Protein AF-0000000076762610 (afdb_homodimer)

Solvent-accessible surface area (backbone atoms only — not comparable to full-atom values): 18334 Å² total; per-residue (Å²): 128,85,65,90,87,58,58,68,82,55,63,53,46,82,62,91,63,70,63,51,53,70,74,73,93,61,90,58,70,48,66,45,62,42,66,50,46,32,36,35,38,35,26,11,41,70,43,35,50,14,22,40,75,74,20,65,51,15,49,49,33,38,76,28,36,88,62,33,41,57,40,64,48,24,35,68,58,36,21,45,71,52,44,52,61,43,48,67,55,42,49,78,47,75,68,73,64,45,51,26,35,34,41,31,46,40,66,38,15,59,30,56,82,81,50,97,48,26,56,38,40,43,60,67,69,57,43,53,51,35,51,50,52,46,51,50,52,47,56,73,72,25,88,75,40,40,44,38,40,46,52,52,72,79,57,75,94,80,73,73,59,65,43,63,45,79,105,129,85,66,90,88,60,57,70,81,53,60,55,50,82,64,89,65,70,66,60,56,73,74,72,90,65,86,72,67,57,70,38,63,42,66,50,48,31,35,36,39,35,26,11,40,70,45,34,50,13,24,39,77,74,20,66,52,15,48,49,33,37,75,28,34,88,63,34,42,54,39,63,47,25,35,66,59,37,23,45,68,50,44,52,63,43,48,68,57,42,50,77,47,76,67,74,64,45,49,26,35,34,40,32,45,40,66,38,15,60,31,55,83,82,48,97,48,26,58,37,40,43,59,69,69,56,41,53,51,35,51,51,50,48,50,51,51,46,56,73,72,24,88,64,43,44,44,39,41,46,54,52,74,80,53,76,95,79,74,74,61,66,44,63,47,81,103

Radius of gyration: 22.49 Å; Cα contacts (8 Å, |Δi|>4): 643; chains: 2; bounding box: 40×75×50 Å

Structure (mmCIF, N/CA/C/O backbone):
data_AF-0000000076762610-model_v1
#
loop_
_entity.id
_entity.type
_entity.pdbx_description
1 polymer 'Uncharacterized protein'
#
loop_
_atom_site.group_PDB
_atom_site.id
_atom_site.type_symbol
_atom_site.label_atom_id
_atom_site.label_alt_id
_atom_site.label_comp_id
_atom_site.label_asym_id
_atom_site.label_entity_id
_atom_site.label_seq_id
_atom_site.pdbx_PDB_ins_code
_atom_site.Cartn_x
_atom_site.Cartn_y
_atom_site.Cartn_z
_atom_site.occupancy
_atom_site.B_iso_or_equiv
_atom_site.auth_seq_id
_atom_site.auth_comp_id
_atom_site.auth_asym_id
_atom_site.auth_atom_id
_atom_site.pdbx_PDB_model_num
ATOM 1 N N . MET A 1 1 ? 1.984 37.906 7.266 1 24.5 1 MET A N 1
ATOM 2 C CA . MET A 1 1 ? 1.032 37.25 6.379 1 24.5 1 MET A CA 1
ATOM 3 C C . MET A 1 1 ? 1.747 36.312 5.43 1 24.5 1 MET A C 1
ATOM 5 O O . MET A 1 1 ? 2.529 36.719 4.582 1 24.5 1 MET A O 1
ATOM 9 N N . ALA A 1 2 ? 1.983 35.031 5.855 1 37.38 2 ALA A N 1
ATOM 10 C CA . ALA A 1 2 ? 2.891 34.219 5.059 1 37.38 2 ALA A CA 1
ATOM 11 C C . ALA A 1 2 ? 2.379 34.062 3.631 1 37.38 2 ALA A C 1
ATOM 13 O O . ALA A 1 2 ? 1.168 34 3.402 1 37.38 2 ALA A O 1
ATOM 14 N N . VAL A 1 3 ? 3.109 34.406 2.619 1 36 3 VAL A N 1
ATOM 15 C CA . VAL A 1 3 ? 2.783 34.344 1.197 1 36 3 VAL A CA 1
ATOM 16 C C . VAL A 1 3 ? 2.297 32.938 0.832 1 36 3 VAL A C 1
ATOM 18 O O . VAL A 1 3 ? 2.852 31.953 1.3 1 36 3 VAL A O 1
ATOM 21 N N . PRO A 1 4 ? 1.166 32.719 0.196 1 39.44 4 PRO A N 1
ATOM 22 C CA . PRO A 1 4 ? 0.653 31.469 -0.367 1 39.44 4 PRO A CA 1
ATOM 23 C C . PRO A 1 4 ? 1.679 30.75 -1.242 1 39.44 4 PRO A C 1
ATOM 25 O O . PRO A 1 4 ? 2.354 31.391 -2.057 1 39.44 4 PRO A O 1
ATOM 28 N N . GLY A 1 5 ? 2.143 29.5 -0.882 1 46.28 5 GLY A N 1
ATOM 29 C CA . GLY A 1 5 ? 3.068 28.703 -1.671 1 46.28 5 GLY A CA 1
ATOM 30 C C . GLY A 1 5 ? 4.406 28.484 -0.989 1 46.28 5 GLY A C 1
ATOM 31 O O . GLY A 1 5 ? 5.242 27.719 -1.468 1 46.28 5 GLY A O 1
ATOM 32 N N . SER A 1 6 ? 4.785 29.422 -0.113 1 50.22 6 SER A N 1
ATOM 33 C CA . SER A 1 6 ? 6.156 29.328 0.384 1 50.22 6 SER A CA 1
ATOM 34 C C . SER A 1 6 ? 6.258 28.344 1.535 1 50.22 6 SER A C 1
ATOM 36 O O . SER A 1 6 ? 5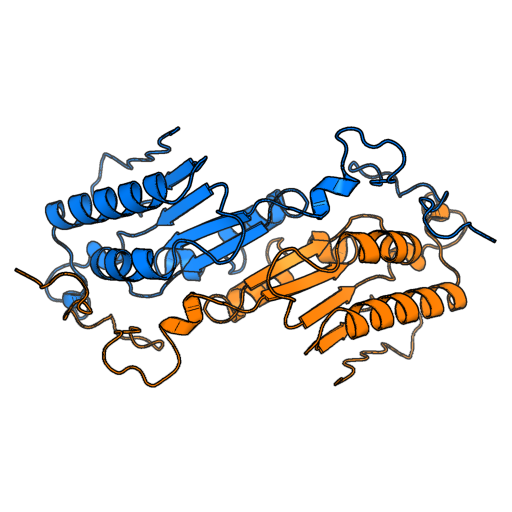.293 28.141 2.273 1 50.22 6 SER A O 1
ATOM 38 N N . CYS A 1 7 ? 7.328 27.531 1.463 1 57.31 7 CYS A N 1
ATOM 39 C CA . CYS A 1 7 ? 7.652 26.609 2.547 1 57.31 7 CYS A CA 1
ATOM 40 C C . CYS A 1 7 ? 7.551 27.297 3.9 1 57.31 7 CYS A C 1
ATOM 42 O O . CYS A 1 7 ? 7.996 28.438 4.051 1 57.31 7 CYS A O 1
ATOM 44 N N . PRO A 1 8 ? 6.684 26.844 4.672 1 59.28 8 PRO A N 1
ATOM 45 C CA . PRO A 1 8 ? 6.617 27.5 5.984 1 59.28 8 PRO A CA 1
ATOM 46 C C . PRO A 1 8 ? 7.988 27.641 6.641 1 59.28 8 PRO A C 1
ATOM 48 O O . PRO A 1 8 ? 8.883 26.812 6.398 1 59.28 8 PRO A O 1
ATOM 51 N N . SER A 1 9 ? 8.414 28.875 6.863 1 51.75 9 SER A N 1
ATOM 52 C CA . SER A 1 9 ? 9.695 29.219 7.473 1 51.75 9 SER A CA 1
ATOM 53 C C . SER A 1 9 ? 9.977 28.359 8.695 1 51.75 9 SER A C 1
ATOM 55 O O . SER A 1 9 ? 11.062 28.422 9.273 1 51.75 9 SER A O 1
ATOM 57 N N . THR A 1 10 ? 8.945 27.859 9.336 1 50.34 10 THR A N 1
ATOM 58 C CA . THR A 1 10 ? 9.281 27.203 10.602 1 50.34 10 THR A CA 1
ATOM 59 C C . THR A 1 10 ? 10.016 25.891 10.352 1 50.34 10 THR A C 1
ATOM 61 O O . THR A 1 10 ? 9.695 25.156 9.414 1 50.34 10 THR A O 1
ATOM 64 N N . VAL A 1 11 ? 11.273 25.906 11 1 46.44 11 VAL A N 1
ATOM 65 C CA . VAL A 1 11 ? 12.266 24.828 10.945 1 46.44 11 VAL A CA 1
ATOM 66 C C . VAL A 1 11 ? 11.57 23.469 10.914 1 46.44 11 VAL A C 1
ATOM 68 O O . VAL A 1 11 ? 10.75 23.172 11.773 1 46.44 11 VAL A O 1
ATOM 71 N N . ALA A 1 12 ? 11.414 23.094 9.758 1 49.19 12 ALA A N 1
ATOM 72 C CA . ALA A 1 12 ? 10.961 21.703 9.68 1 49.19 12 ALA A CA 1
ATOM 73 C C . ALA A 1 12 ? 11.641 20.844 10.742 1 49.19 12 ALA A C 1
ATOM 75 O O . ALA A 1 12 ? 12.828 21.016 11.023 1 49.19 12 ALA A O 1
ATOM 76 N N . PRO A 1 13 ? 10.969 20.281 11.664 1 44.88 13 PRO A N 1
ATOM 77 C CA . PRO A 1 13 ? 11.664 19.578 12.742 1 44.88 13 PRO A CA 1
ATOM 78 C C . PRO A 1 13 ? 12.867 18.781 12.25 1 44.88 13 PRO A C 1
ATOM 80 O O . PRO A 1 13 ? 12.969 18.484 11.062 1 44.88 13 PRO A O 1
ATOM 83 N N . SER A 1 14 ? 13.93 18.672 13.133 1 36.34 14 SER A N 1
ATOM 84 C CA . SER A 1 14 ? 15.266 18.094 13.062 1 36.34 14 SER A CA 1
ATOM 85 C C . SER A 1 14 ? 15.258 16.781 12.273 1 36.34 14 SER A C 1
ATOM 87 O O . SER A 1 14 ? 16.312 16.203 12.008 1 36.34 14 SER A O 1
ATOM 89 N N . ALA A 1 15 ? 14.234 15.945 12.492 1 39.88 15 ALA A N 1
ATOM 90 C CA . ALA A 1 15 ? 14.859 14.656 12.172 1 39.88 15 ALA A CA 1
ATOM 91 C C . ALA A 1 15 ? 15.281 14.602 10.711 1 39.88 15 ALA A C 1
ATOM 93 O O . ALA A 1 15 ? 14.914 15.469 9.914 1 39.88 15 ALA A O 1
ATOM 94 N N . GLY A 1 16 ? 15.883 13.461 10.133 1 40.66 16 GLY A N 1
ATOM 95 C CA . GLY A 1 16 ? 16.641 13.094 8.953 1 40.66 16 GLY A CA 1
ATOM 96 C C . GLY A 1 16 ? 16.031 13.617 7.664 1 40.66 16 GLY A C 1
ATOM 97 O O . GLY A 1 16 ? 16.609 13.461 6.59 1 40.66 16 GLY A O 1
ATOM 98 N N . HIS A 1 17 ? 14.773 13.594 7.574 1 45 17 HIS A N 1
ATOM 99 C CA . HIS A 1 17 ? 14.383 13.969 6.219 1 45 17 HIS A CA 1
ATOM 100 C C . HIS A 1 17 ? 14.086 15.461 6.129 1 45 17 HIS A C 1
ATOM 102 O O . HIS A 1 17 ? 13.211 15.977 6.832 1 45 17 HIS A O 1
ATOM 108 N N . PRO A 1 18 ? 14.984 16.281 5.695 1 43.88 18 PRO A N 1
ATOM 109 C CA . PRO A 1 18 ? 14.75 17.719 5.543 1 43.88 18 PRO A CA 1
ATOM 110 C C . PRO A 1 18 ? 13.383 18.031 4.938 1 43.88 18 PRO A C 1
ATOM 112 O O . PRO A 1 18 ? 12.836 17.219 4.188 1 43.88 18 PRO A O 1
ATOM 115 N N . PRO A 1 19 ? 12.789 18.938 5.477 1 46.06 19 PRO A N 1
ATOM 116 C CA . PRO A 1 19 ? 11.508 19.344 4.891 1 46.06 19 PRO A CA 1
ATOM 117 C C . PRO A 1 19 ? 11.602 19.609 3.391 1 46.06 19 PRO A C 1
ATOM 119 O O . PRO A 1 19 ? 12.648 20.031 2.898 1 46.06 19 PRO A O 1
ATOM 122 N N . ILE A 1 20 ? 10.852 18.984 2.504 1 45.41 20 ILE A N 1
ATOM 123 C CA . ILE A 1 20 ? 10.805 19.188 1.06 1 45.41 20 ILE A CA 1
ATOM 124 C C . ILE A 1 20 ? 10.336 20.609 0.754 1 45.41 20 ILE A C 1
ATOM 126 O O . ILE A 1 20 ? 9.148 20.922 0.883 1 45.41 20 ILE A O 1
ATOM 130 N N . CYS A 1 21 ? 10.945 21.641 1.172 1 42.25 21 CYS A N 1
ATOM 131 C CA . CYS A 1 21 ? 10.539 22.938 0.676 1 42.25 21 CYS A CA 1
ATOM 132 C C . CYS A 1 21 ? 10.742 23.047 -0.831 1 42.25 21 CYS A C 1
ATOM 134 O O . CYS A 1 21 ? 11.773 22.609 -1.354 1 42.25 21 CYS A O 1
ATOM 136 N N . LEU A 1 22 ? 9.727 23.266 -1.692 1 38.34 22 LEU A N 1
ATOM 137 C CA . LEU A 1 22 ? 9.773 23.438 -3.141 1 38.34 22 LEU A CA 1
ATOM 138 C C . LEU A 1 22 ? 10.719 24.562 -3.531 1 38.34 22 LEU A C 1
ATOM 140 O O . LEU A 1 22 ? 10.539 25.203 -4.574 1 38.34 22 LEU A O 1
ATOM 144 N N . ALA A 1 23 ? 11.539 25.141 -2.969 1 33.78 23 ALA A N 1
ATOM 145 C CA . ALA A 1 23 ? 12.258 26.141 -3.76 1 33.78 23 ALA A CA 1
ATOM 146 C C . ALA A 1 23 ? 12.641 25.578 -5.125 1 33.78 23 ALA A C 1
ATOM 148 O O . ALA A 1 23 ? 12.367 26.203 -6.156 1 33.78 23 ALA A O 1
ATOM 149 N N . ASP A 1 24 ? 13.898 25.266 -5.512 1 30.91 24 ASP A N 1
ATOM 150 C CA . ASP A 1 24 ? 14.484 25.047 -6.828 1 30.91 24 ASP A CA 1
ATOM 151 C C . ASP A 1 24 ? 13.93 23.797 -7.488 1 30.91 24 ASP A C 1
ATOM 153 O O . ASP A 1 24 ? 13.625 22.812 -6.805 1 30.91 24 ASP A O 1
ATOM 157 N N . ALA A 1 25 ? 13.328 23.844 -8.867 1 31.75 25 ALA A N 1
ATOM 158 C CA . ALA A 1 25 ? 13.117 22.828 -9.891 1 31.75 25 ALA A CA 1
ATOM 159 C C . ALA A 1 25 ? 14.07 21.656 -9.711 1 31.75 25 ALA A C 1
ATOM 161 O O . ALA A 1 25 ? 14.18 20.797 -10.578 1 31.75 25 ALA A O 1
ATOM 162 N N . SER A 1 26 ? 15.141 21.797 -9.141 1 30.86 26 SER A N 1
ATOM 163 C CA . SER A 1 26 ? 16.078 20.672 -9.211 1 30.86 26 SER A CA 1
ATOM 164 C C . SER A 1 26 ? 15.523 19.438 -8.492 1 30.86 26 SER A C 1
ATOM 166 O O . SER A 1 26 ? 14.57 19.547 -7.715 1 30.86 26 SER A O 1
ATOM 168 N N . GLY A 1 27 ? 16.266 18.328 -8.297 1 32.56 27 GLY A N 1
ATOM 169 C CA . GLY A 1 27 ? 16.047 16.906 -8.039 1 32.56 27 GLY A CA 1
ATOM 170 C C . GLY A 1 27 ? 15.242 16.641 -6.773 1 32.56 27 GLY A C 1
ATOM 171 O O . GLY A 1 27 ? 15.125 15.5 -6.336 1 32.56 27 GLY A O 1
ATOM 172 N N . GLY A 1 28 ? 15.133 17.547 -5.789 1 31.23 28 GLY A N 1
ATOM 173 C CA . GLY A 1 28 ? 15.133 16.984 -4.445 1 31.23 28 GLY A CA 1
ATOM 174 C C . GLY A 1 28 ? 13.797 16.375 -4.059 1 31.23 28 GLY A C 1
ATOM 175 O O . GLY A 1 28 ? 12.852 16.406 -4.844 1 31.23 28 GLY A O 1
ATOM 176 N N . ALA A 1 29 ? 13.305 16.297 -2.672 1 39.28 29 ALA A N 1
ATOM 177 C CA . ALA A 1 29 ? 12.344 15.492 -1.927 1 39.28 29 ALA A CA 1
ATOM 178 C C . ALA A 1 29 ? 10.914 15.875 -2.277 1 39.28 29 ALA A C 1
ATOM 180 O O . ALA A 1 29 ? 10.016 15.031 -2.256 1 39.28 29 ALA A O 1
ATOM 181 N N . GLY A 1 30 ? 10.5 17.078 -2.623 1 41.66 30 GLY A N 1
ATOM 182 C CA . GLY A 1 30 ? 9.133 17.547 -2.793 1 41.66 30 GLY A CA 1
ATOM 183 C C . GLY A 1 30 ? 8.414 16.875 -3.947 1 41.66 30 GLY A C 1
ATOM 184 O O . GLY A 1 30 ? 7.227 16.547 -3.852 1 41.66 30 GLY A O 1
ATOM 185 N N . SER A 1 31 ? 9.023 16.922 -5.148 1 42.97 31 SER A N 1
ATOM 186 C CA . SER A 1 31 ? 8.461 16.438 -6.406 1 42.97 31 SER A CA 1
ATOM 187 C C . SER A 1 31 ? 8.242 14.938 -6.367 1 42.97 31 SER A C 1
ATOM 189 O O . SER A 1 31 ? 7.539 14.383 -7.219 1 42.97 31 SER A O 1
ATOM 191 N N . GLN A 1 32 ? 9.047 14.43 -5.578 1 45.41 32 GLN A N 1
ATOM 192 C CA . GLN A 1 32 ? 9.055 12.977 -5.621 1 45.41 32 GLN A CA 1
ATOM 193 C C . GLN A 1 32 ? 7.727 12.398 -5.137 1 45.41 32 GLN A C 1
ATOM 195 O O . GLN A 1 32 ? 7.316 11.32 -5.566 1 45.41 32 GLN A O 1
ATOM 200 N N . ASP A 1 33 ? 7.109 13.227 -4.195 1 52.47 33 ASP A N 1
ATOM 201 C CA . ASP A 1 33 ? 5.914 12.617 -3.625 1 52.47 33 ASP A CA 1
ATOM 202 C C . ASP A 1 33 ? 4.785 12.555 -4.652 1 52.47 33 ASP A C 1
ATOM 204 O O . ASP A 1 33 ? 3.854 11.758 -4.512 1 52.47 33 ASP A O 1
ATOM 208 N N . MET A 1 34 ? 4.957 13.383 -5.773 1 56.06 34 MET A N 1
ATOM 209 C CA . MET A 1 34 ? 3.891 13.422 -6.77 1 56.06 34 MET A CA 1
ATOM 210 C C . MET A 1 34 ? 3.764 12.078 -7.48 1 56.06 34 MET A C 1
ATOM 212 O O . MET A 1 34 ? 2.652 11.602 -7.723 1 56.06 34 MET A O 1
ATOM 216 N N . LEU A 1 35 ? 4.926 11.516 -7.832 1 69.06 35 LEU A N 1
ATOM 217 C CA . LEU A 1 35 ? 4.863 10.227 -8.516 1 69.06 35 LEU A CA 1
ATOM 218 C C . LEU A 1 35 ? 5.711 9.188 -7.785 1 69.06 35 LEU A C 1
ATOM 220 O O . LEU A 1 35 ? 6.91 9.07 -8.031 1 69.06 35 LEU A O 1
ATOM 224 N N . ARG A 1 36 ? 5.188 8.711 -6.73 1 80.31 36 ARG A N 1
ATOM 225 C CA . ARG A 1 36 ? 5.945 7.684 -6.02 1 80.31 36 ARG A CA 1
ATOM 226 C C . ARG A 1 36 ? 5.844 6.336 -6.73 1 80.31 36 ARG A C 1
ATOM 228 O O . ARG A 1 36 ? 4.754 5.918 -7.125 1 80.31 36 ARG A O 1
ATOM 235 N N . PRO A 1 37 ? 7.016 5.801 -7.023 1 85.31 37 PRO A N 1
ATOM 236 C CA . PRO A 1 37 ? 6.965 4.461 -7.613 1 85.31 37 PRO A CA 1
ATOM 237 C C . PRO A 1 37 ? 6.227 3.457 -6.73 1 85.31 37 PRO A C 1
ATOM 239 O O . PRO A 1 37 ? 5.996 3.721 -5.547 1 85.31 37 PRO A O 1
ATOM 242 N N . HIS A 1 38 ? 5.773 2.459 -7.324 1 87.75 38 HIS A N 1
ATOM 243 C CA . HIS A 1 38 ? 5.125 1.443 -6.5 1 87.75 38 HIS A CA 1
ATOM 244 C C . HIS A 1 38 ? 5.699 0.059 -6.781 1 87.75 38 HIS A C 1
ATOM 246 O O . HIS A 1 38 ? 6.188 -0.202 -7.887 1 87.75 38 HIS A O 1
ATOM 252 N N . LEU A 1 39 ? 5.758 -0.77 -5.77 1 88.81 39 LEU A N 1
ATOM 253 C CA . LEU A 1 39 ? 6.098 -2.188 -5.785 1 88.81 39 LEU A CA 1
A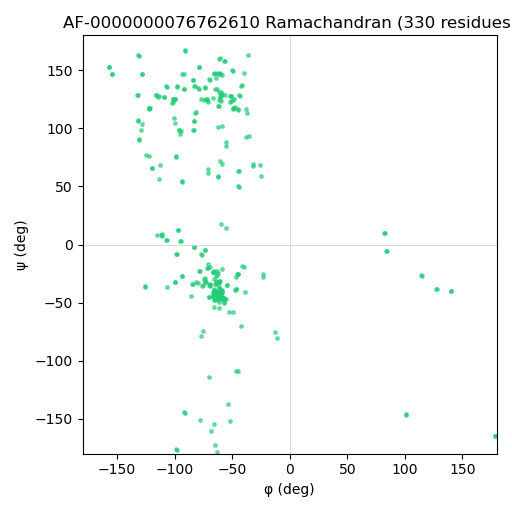TOM 254 C C . LEU A 1 39 ? 4.859 -3.049 -5.57 1 88.81 39 LEU A C 1
ATOM 256 O O . LEU A 1 39 ? 4.031 -2.748 -4.707 1 88.81 39 LEU A O 1
ATOM 260 N N . VAL A 1 40 ? 4.758 -4.105 -6.379 1 90.75 40 VAL A N 1
ATOM 261 C CA . VAL A 1 40 ? 3.613 -5 -6.25 1 90.75 40 VAL A CA 1
ATOM 262 C C . VAL A 1 40 ? 4.066 -6.336 -5.664 1 90.75 40 VAL A C 1
ATOM 264 O O . VAL A 1 40 ? 5.043 -6.93 -6.133 1 90.75 40 VAL A O 1
ATOM 267 N N . LEU A 1 41 ? 3.393 -6.734 -4.59 1 91.94 41 LEU A N 1
ATOM 268 C CA . LEU A 1 41 ? 3.605 -8.055 -4.008 1 91.94 41 LEU A CA 1
ATOM 269 C C . LEU A 1 41 ? 2.562 -9.047 -4.512 1 91.94 41 LEU A C 1
ATOM 271 O O . LEU A 1 41 ? 1.437 -9.078 -4.008 1 91.94 41 LEU A O 1
ATOM 275 N N . PHE A 1 42 ? 2.947 -9.836 -5.508 1 91.75 42 PHE A N 1
ATOM 276 C CA . PHE A 1 42 ? 2.035 -10.789 -6.133 1 91.75 42 PHE A CA 1
ATOM 277 C C . PHE A 1 42 ? 2.293 -12.203 -5.621 1 91.75 42 PHE A C 1
ATOM 279 O O . PHE A 1 42 ? 3.42 -12.703 -5.699 1 91.75 42 PHE A O 1
ATOM 286 N N . GLY A 1 43 ? 1.137 -12.773 -5.113 1 91.88 43 GLY A N 1
ATOM 287 C CA . GLY A 1 43 ? 1.387 -14.109 -4.586 1 91.88 43 GLY A CA 1
ATOM 288 C C . GLY A 1 43 ? 0.155 -14.75 -3.973 1 91.88 43 GLY A C 1
ATOM 289 O O . GLY A 1 43 ? -0.971 -14.32 -4.238 1 91.88 43 GLY A O 1
ATOM 290 N N . ASP A 1 44 ? 0.448 -15.844 -3.193 1 91.06 44 ASP A N 1
ATOM 291 C CA . ASP A 1 44 ? -0.619 -16.672 -2.627 1 91.06 44 ASP A CA 1
ATOM 292 C C . ASP A 1 44 ? -1.013 -16.172 -1.237 1 91.06 44 ASP A C 1
ATOM 294 O O . ASP A 1 44 ? -1.074 -14.969 -0.995 1 91.06 44 ASP A O 1
ATOM 298 N N . SER A 1 45 ? -1.354 -17.062 -0.34 1 93.06 45 SER A N 1
ATOM 299 C CA . SER A 1 45 ? -1.83 -16.703 0.993 1 93.06 45 SER A CA 1
ATOM 300 C C . SER A 1 45 ? -0.709 -16.109 1.84 1 93.06 45 SER A C 1
ATOM 302 O O . SER A 1 45 ? -0.955 -15.25 2.693 1 93.06 45 SER A O 1
ATOM 304 N N . ILE A 1 46 ? 0.435 -16.547 1.667 1 90 46 ILE A N 1
ATOM 305 C CA . ILE A 1 46 ? 1.577 -16 2.387 1 90 46 ILE A CA 1
ATOM 306 C C . ILE A 1 46 ? 1.724 -14.516 2.061 1 90 46 ILE A C 1
ATOM 308 O O . ILE A 1 46 ? 1.96 -13.695 2.953 1 90 46 ILE A O 1
ATOM 312 N N . THR A 1 47 ? 1.546 -14.18 0.799 1 93.44 47 THR A N 1
ATOM 313 C CA . THR A 1 47 ? 1.572 -12.781 0.379 1 93.44 47 THR A CA 1
ATOM 314 C C . THR A 1 47 ? 0.346 -12.039 0.899 1 93.44 47 THR A C 1
ATOM 316 O O . THR A 1 47 ? 0.461 -10.922 1.406 1 93.44 47 THR A O 1
ATOM 319 N N . GLU A 1 48 ? -0.776 -12.648 0.771 1 94.12 48 GLU A N 1
ATOM 320 C CA . GLU A 1 48 ? -2.01 -12.023 1.239 1 94.12 48 GLU A CA 1
ATOM 321 C C . GLU A 1 48 ? -1.904 -11.625 2.709 1 94.12 48 GLU A C 1
ATOM 323 O O . GLU A 1 48 ? -2.42 -10.586 3.113 1 94.12 48 GLU A O 1
ATOM 328 N N . GLN A 1 49 ? -1.195 -12.422 3.477 1 95.56 49 GLN A N 1
ATOM 329 C CA . GLN A 1 49 ? -1.127 -12.219 4.922 1 95.56 49 GLN A CA 1
ATOM 330 C C . GLN A 1 49 ? 0.135 -11.453 5.309 1 95.56 49 GLN A C 1
ATOM 332 O O . GLN A 1 49 ? 0.486 -11.391 6.488 1 95.56 49 GLN A O 1
ATOM 337 N N . SER A 1 50 ? 0.798 -10.898 4.371 1 95.44 50 SER A N 1
ATOM 338 C CA . SER A 1 50 ? 2.111 -10.312 4.621 1 95.44 50 SER A CA 1
ATOM 339 C C . SER A 1 50 ? 1.997 -9 5.395 1 95.44 50 SER A C 1
ATOM 341 O O . SER A 1 50 ? 3.004 -8.445 5.84 1 95.44 50 SER A O 1
ATOM 343 N N . PHE A 1 51 ? 0.844 -8.461 5.676 1 97.12 51 PHE A N 1
ATOM 344 C CA . PHE A 1 51 ? 0.681 -7.215 6.41 1 97.12 51 PHE A CA 1
ATOM 345 C C . PHE A 1 51 ? 0.167 -7.484 7.82 1 97.12 51 PHE A C 1
ATOM 347 O O . PHE A 1 51 ? -0.146 -6.547 8.562 1 97.12 51 PHE A O 1
ATOM 354 N N . ARG A 1 52 ? 0.025 -8.711 8.188 1 96.06 52 ARG A N 1
ATOM 355 C CA . ARG A 1 52 ? -0.241 -9.055 9.578 1 96.06 52 ARG A CA 1
ATOM 356 C C . ARG A 1 52 ? 0.896 -8.594 10.484 1 96.06 52 ARG A C 1
ATOM 358 O O . ARG A 1 52 ? 1.978 -8.242 10 1 96.06 52 ARG A O 1
ATOM 365 N N . PRO A 1 53 ? 0.591 -8.469 11.766 1 95.06 53 PRO A N 1
ATOM 366 C CA . PRO A 1 53 ? 1.668 -8.039 12.664 1 95.06 53 PRO A CA 1
ATOM 367 C C . PRO A 1 53 ? 2.955 -8.836 12.461 1 95.06 53 PRO A C 1
ATOM 369 O O . PRO A 1 53 ? 2.936 -10.07 12.516 1 95.06 53 PRO A O 1
ATOM 372 N N . GLY A 1 54 ? 3.959 -8.117 12.227 1 92.31 54 GLY A N 1
ATOM 373 C CA . GLY A 1 54 ? 5.254 -8.742 12 1 92.31 54 GLY A CA 1
ATOM 374 C C . GLY A 1 54 ? 5.434 -9.25 10.578 1 92.31 54 GLY A C 1
ATOM 375 O O . GLY A 1 54 ? 6.434 -9.891 10.266 1 92.31 54 GLY A O 1
ATOM 376 N N . GLY A 1 55 ? 4.57 -8.922 9.695 1 94.38 55 GLY A N 1
ATOM 377 C CA . GLY A 1 55 ? 4.621 -9.414 8.328 1 94.38 55 GLY A CA 1
ATOM 378 C C . GLY A 1 55 ? 5.637 -8.688 7.469 1 94.38 55 GLY A C 1
ATOM 379 O O . GLY A 1 55 ? 5.902 -7.5 7.684 1 94.38 55 GLY A O 1
ATOM 380 N N . TRP A 1 56 ? 6.121 -9.414 6.461 1 92.94 56 TRP A N 1
ATOM 381 C CA . TRP A 1 56 ? 7.195 -8.875 5.629 1 92.94 56 TRP A CA 1
ATOM 382 C C . TRP A 1 56 ? 6.668 -7.785 4.699 1 92.94 56 TRP A C 1
ATOM 384 O O . TRP A 1 56 ? 7.402 -6.855 4.348 1 92.94 56 TRP A O 1
ATOM 394 N N . GLY A 1 57 ? 5.445 -7.852 4.242 1 95.5 57 GLY A N 1
ATOM 395 C CA . GLY A 1 57 ? 4.855 -6.773 3.463 1 95.5 57 GLY A CA 1
ATOM 396 C C . GLY A 1 57 ? 4.758 -5.469 4.227 1 95.5 57 GLY A C 1
ATOM 397 O O . GLY A 1 57 ? 5.078 -4.406 3.689 1 95.5 57 GLY A O 1
ATOM 398 N N . ALA A 1 58 ? 4.316 -5.586 5.477 1 96.62 58 ALA A N 1
ATOM 399 C CA . ALA A 1 58 ? 4.25 -4.406 6.332 1 96.62 58 ALA A CA 1
ATOM 400 C C . ALA A 1 58 ? 5.637 -3.811 6.559 1 96.62 58 ALA A C 1
ATOM 402 O O . ALA A 1 58 ? 5.805 -2.59 6.543 1 96.62 58 ALA A O 1
ATOM 403 N N . ALA A 1 59 ? 6.609 -4.672 6.77 1 95.5 59 ALA A N 1
ATOM 404 C CA . ALA A 1 59 ? 7.977 -4.211 6.977 1 95.5 59 ALA A CA 1
ATOM 405 C C . ALA A 1 59 ? 8.492 -3.467 5.746 1 95.5 59 ALA A C 1
ATOM 407 O O . ALA A 1 59 ? 9.18 -2.449 5.875 1 95.5 59 ALA A O 1
ATOM 408 N N . LEU A 1 60 ? 8.195 -3.961 4.605 1 94 60 LEU A N 1
ATOM 409 C CA . LEU A 1 60 ? 8.578 -3.279 3.375 1 94 60 LEU A CA 1
ATOM 410 C C . LEU A 1 60 ? 7.914 -1.911 3.279 1 94 60 LEU A C 1
ATOM 412 O O . LEU A 1 60 ? 8.562 -0.923 2.932 1 94 60 LEU A O 1
ATOM 416 N N . ALA A 1 61 ? 6.617 -1.816 3.547 1 96.06 61 ALA A N 1
ATOM 417 C CA . ALA A 1 61 ? 5.887 -0.552 3.492 1 96.06 61 ALA A CA 1
ATOM 418 C C . ALA A 1 61 ? 6.477 0.464 4.465 1 96.06 61 ALA A C 1
ATOM 420 O O . ALA A 1 61 ? 6.574 1.651 4.148 1 96.06 61 ALA A O 1
ATOM 421 N N . ASP A 1 62 ? 6.844 -0.021 5.594 1 95.44 62 ASP A N 1
ATOM 422 C CA . ASP A 1 62 ? 7.465 0.856 6.582 1 95.44 62 ASP A CA 1
ATOM 423 C C . ASP A 1 62 ? 8.812 1.368 6.086 1 95.44 62 ASP A C 1
ATOM 425 O O . ASP A 1 62 ? 9.094 2.568 6.148 1 95.44 62 ASP A O 1
ATOM 429 N N . THR A 1 63 ? 9.609 0.459 5.586 1 93.81 63 THR A N 1
ATOM 430 C CA . THR A 1 63 ? 10.961 0.775 5.133 1 93.81 63 THR A CA 1
ATOM 431 C C . THR A 1 63 ? 10.922 1.78 3.986 1 93.81 63 THR A C 1
ATOM 433 O O . THR A 1 63 ? 11.766 2.676 3.914 1 93.81 63 THR A O 1
ATOM 436 N N . TYR A 1 64 ? 9.891 1.699 3.182 1 92.62 64 TYR A N 1
ATOM 437 C CA . TYR A 1 64 ? 9.883 2.514 1.971 1 92.62 64 TYR A CA 1
ATOM 438 C C . TYR A 1 64 ? 8.828 3.615 2.064 1 92.62 64 TYR A C 1
ATOM 440 O O . TYR A 1 64 ? 8.469 4.227 1.054 1 92.62 64 TYR A O 1
ATOM 448 N N . SER A 1 65 ? 8.117 3.898 3.168 1 89.75 65 SER A N 1
ATOM 449 C CA . SER A 1 65 ? 6.992 4.797 3.391 1 89.75 65 SER A CA 1
ATOM 450 C C . SER A 1 65 ? 7.223 6.152 2.729 1 89.75 65 SER A C 1
ATOM 452 O O . SER A 1 65 ? 6.281 6.785 2.254 1 89.75 65 SER A O 1
ATOM 454 N N . ARG A 1 66 ? 8.352 6.73 2.441 1 88.06 66 ARG A N 1
ATOM 455 C CA . ARG A 1 66 ? 8.602 8.031 1.832 1 88.06 66 ARG A CA 1
ATOM 456 C C . ARG A 1 66 ? 9.266 7.879 0.471 1 88.06 66 ARG A C 1
ATOM 458 O O . ARG A 1 66 ? 9.617 8.875 -0.169 1 88.06 66 ARG A O 1
ATOM 465 N N . LYS A 1 67 ? 9.305 6.633 0.069 1 88.81 67 LYS A N 1
ATOM 466 C CA . LYS A 1 67 ? 10.102 6.391 -1.134 1 88.81 67 LYS A CA 1
ATOM 467 C C . LYS A 1 67 ? 9.273 5.668 -2.195 1 88.81 67 LYS A C 1
ATOM 469 O O . LYS A 1 67 ? 9.414 5.945 -3.389 1 88.81 67 LYS A O 1
ATOM 474 N N . ALA A 1 68 ? 8.406 4.766 -1.755 1 90.44 68 ALA A N 1
ATOM 475 C CA . ALA A 1 68 ? 7.625 3.953 -2.688 1 90.44 68 ALA A CA 1
ATOM 476 C C . ALA A 1 68 ? 6.355 3.424 -2.027 1 90.44 68 ALA A C 1
ATOM 478 O O . ALA A 1 68 ? 6.32 3.223 -0.811 1 90.44 68 ALA A O 1
ATOM 479 N N . ASP A 1 69 ? 5.398 3.203 -2.822 1 91.38 69 ASP A N 1
ATOM 480 C CA . ASP A 1 69 ? 4.172 2.561 -2.355 1 91.38 69 ASP A CA 1
ATOM 481 C C . ASP A 1 69 ? 4.246 1.046 -2.529 1 91.38 69 ASP A C 1
ATOM 483 O O . ASP A 1 69 ? 4.711 0.556 -3.561 1 91.38 69 ASP A O 1
ATOM 487 N N . ILE A 1 70 ? 3.848 0.341 -1.476 1 93 70 ILE A N 1
ATOM 488 C CA . ILE A 1 70 ? 3.781 -1.116 -1.518 1 93 70 ILE A CA 1
ATOM 489 C C . ILE A 1 70 ? 2.334 -1.562 -1.712 1 93 70 ILE A C 1
ATOM 491 O O . ILE A 1 70 ? 1.461 -1.227 -0.907 1 93 70 ILE A O 1
ATOM 495 N N . VAL A 1 71 ? 2.1 -2.311 -2.768 1 91.5 71 VAL A N 1
ATOM 496 C CA . VAL A 1 71 ? 0.76 -2.785 -3.1 1 91.5 71 VAL A CA 1
ATOM 497 C C . VAL A 1 71 ? 0.72 -4.309 -3.025 1 91.5 71 VAL A C 1
ATOM 499 O O . VAL A 1 71 ? 1.558 -4.988 -3.623 1 91.5 71 VAL A O 1
ATOM 502 N N . VAL A 1 72 ? -0.251 -4.809 -2.289 1 93.56 72 VAL A N 1
ATOM 503 C CA . VAL A 1 72 ? -0.325 -6.25 -2.086 1 93.56 72 VAL A CA 1
ATOM 504 C C . VAL A 1 72 ? -1.366 -6.852 -3.027 1 93.56 72 VAL A C 1
ATOM 506 O O . VAL A 1 72 ? -2.492 -6.355 -3.117 1 93.56 72 VAL A O 1
ATOM 509 N N . ARG A 1 73 ? -0.919 -7.809 -3.781 1 93 73 ARG A N 1
ATOM 510 C CA . ARG A 1 73 ? -1.758 -8.672 -4.609 1 93 73 ARG A CA 1
ATOM 511 C C . ARG A 1 73 ? -1.61 -10.133 -4.199 1 93 73 ARG A C 1
ATOM 513 O O . ARG A 1 73 ? -1.11 -10.953 -4.973 1 93 73 ARG A O 1
ATOM 520 N N . GLY A 1 74 ? -2.055 -10.406 -3.02 1 92.88 74 GLY A N 1
ATOM 521 C CA . GLY A 1 74 ? -2.047 -11.75 -2.463 1 92.88 74 GLY A CA 1
ATOM 522 C C . GLY A 1 74 ? -3.381 -12.461 -2.598 1 92.88 74 GLY A C 1
ATOM 523 O O . GLY A 1 74 ? -4.43 -11.883 -2.297 1 92.88 74 GLY A O 1
ATOM 524 N N . TYR A 1 75 ? -3.297 -13.719 -2.982 1 91.62 75 TYR A N 1
ATOM 525 C CA . TYR A 1 75 ? -4.516 -14.477 -3.24 1 91.62 75 TYR A CA 1
ATOM 526 C C . TYR A 1 75 ? -4.473 -15.836 -2.549 1 91.62 75 TYR A C 1
ATOM 528 O O . TYR A 1 75 ? -3.816 -16.766 -3.031 1 91.62 75 TYR A O 1
ATOM 536 N N . GLY A 1 76 ? -5.238 -15.922 -1.526 1 89.88 76 GLY A N 1
ATOM 537 C CA . GLY A 1 76 ? -5.262 -17.109 -0.69 1 89.88 76 GLY A CA 1
ATOM 538 C C . GLY A 1 76 ? -5.688 -18.359 -1.439 1 89.88 76 GLY A C 1
ATOM 539 O O . GLY A 1 76 ? -6.703 -18.344 -2.143 1 89.88 76 GLY A O 1
ATOM 540 N N . GLY A 1 77 ? -4.938 -19.422 -1.301 1 88.5 77 GLY A N 1
ATOM 541 C CA . GLY A 1 77 ? -5.281 -20.703 -1.864 1 88.5 77 GLY A CA 1
ATOM 542 C C . GLY A 1 77 ? -4.863 -20.859 -3.314 1 88.5 77 GLY A C 1
ATOM 543 O O . GLY A 1 77 ? -4.988 -21.938 -3.891 1 88.5 77 GLY A O 1
ATOM 544 N N . TYR A 1 78 ? -4.375 -19.812 -3.881 1 90.12 78 TYR A N 1
ATOM 545 C CA . TYR A 1 78 ? -4.035 -19.859 -5.297 1 90.12 78 TYR A CA 1
ATOM 546 C C . TYR A 1 78 ? -2.701 -20.578 -5.508 1 90.12 78 TYR A C 1
ATOM 548 O O . TYR A 1 78 ? -1.753 -20.359 -4.746 1 90.12 78 TYR A O 1
ATOM 556 N N . ASN A 1 79 ? -2.689 -21.469 -6.48 1 90.88 79 ASN A N 1
ATOM 557 C CA . ASN A 1 79 ? -1.455 -22.078 -6.977 1 90.88 79 ASN A CA 1
ATOM 558 C C . ASN A 1 79 ? -0.964 -21.375 -8.242 1 90.88 79 ASN A C 1
ATOM 560 O O . ASN A 1 79 ? -1.514 -20.359 -8.648 1 90.88 79 ASN A O 1
ATOM 564 N N . SER A 1 80 ? 0.123 -21.875 -8.836 1 89.81 80 SER A N 1
ATOM 565 C CA . SER A 1 80 ? 0.74 -21.203 -9.977 1 89.81 80 SER A CA 1
ATOM 566 C C . SER A 1 80 ? -0.18 -21.234 -11.195 1 89.81 80 SER A C 1
ATOM 568 O O . SER A 1 80 ? -0.096 -20.344 -12.055 1 89.81 80 SER A O 1
ATOM 570 N N . ARG A 1 81 ? -1.125 -22.203 -11.266 1 90.69 81 ARG A N 1
ATOM 571 C CA . ARG A 1 81 ? -2.094 -22.234 -12.359 1 90.69 81 ARG A CA 1
ATOM 572 C C . ARG A 1 81 ? -3.033 -21.031 -12.281 1 90.69 81 ARG A C 1
ATOM 574 O O . ARG A 1 81 ? -3.299 -20.375 -13.297 1 90.69 81 ARG A O 1
ATOM 581 N N . TRP A 1 82 ? -3.449 -20.828 -11.094 1 90.25 82 TRP A N 1
ATOM 582 C CA . TRP A 1 82 ? -4.344 -19.703 -10.867 1 90.25 82 TRP A CA 1
ATOM 583 C C . TRP A 1 82 ? -3.602 -18.375 -11.031 1 90.25 82 TRP A C 1
ATOM 585 O O . TRP A 1 82 ? -4.176 -17.391 -11.5 1 90.25 82 TRP A O 1
ATOM 595 N N . ALA A 1 83 ? -2.383 -18.359 -10.641 1 90.62 83 ALA A N 1
ATOM 596 C CA . ALA A 1 83 ? -1.562 -17.172 -10.82 1 90.62 83 ALA A CA 1
ATOM 597 C C . ALA A 1 83 ? -1.459 -16.797 -12.297 1 90.62 83 ALA A C 1
ATOM 599 O O . ALA A 1 83 ? -1.531 -15.617 -12.648 1 90.62 83 ALA A O 1
ATOM 600 N N . LEU A 1 84 ? -1.224 -17.734 -13.094 1 88.12 84 LEU A N 1
ATOM 601 C CA . LEU A 1 84 ? -1.116 -17.5 -14.531 1 88.12 84 LEU A CA 1
ATOM 602 C C . LEU A 1 84 ? -2.395 -16.891 -15.086 1 88.12 84 LEU A C 1
ATOM 604 O O . LEU A 1 84 ? -2.338 -15.984 -15.93 1 88.12 84 LEU A O 1
ATOM 608 N N . PHE A 1 85 ? -3.389 -17.344 -14.602 1 85.12 85 PHE A N 1
ATOM 609 C CA . PHE A 1 85 ? -4.684 -16.812 -15.016 1 85.12 85 PHE A CA 1
ATOM 610 C C . PHE A 1 85 ? -4.844 -15.367 -14.578 1 85.12 85 PHE A C 1
ATOM 612 O O . PHE A 1 85 ? -5.285 -14.523 -15.352 1 85.12 85 PHE A O 1
ATOM 619 N N . LEU A 1 86 ? -4.398 -15.062 -13.43 1 86.19 86 LEU A N 1
ATOM 620 C CA . LEU A 1 86 ? -4.625 -13.758 -12.812 1 86.19 86 LEU A CA 1
ATOM 621 C C . LEU A 1 86 ? -3.658 -12.719 -13.367 1 86.19 86 LEU A C 1
ATOM 623 O O . LEU A 1 86 ? -4 -11.539 -13.469 1 86.19 86 LEU A O 1
ATOM 627 N N . ILE A 1 87 ? -2.521 -13.133 -13.68 1 84.38 87 ILE A N 1
ATOM 628 C CA . ILE A 1 87 ? -1.475 -12.18 -14.031 1 84.38 87 ILE A CA 1
ATOM 629 C C . ILE A 1 87 ? -1.903 -11.375 -15.258 1 84.38 87 ILE A C 1
ATOM 631 O O . ILE A 1 87 ? -1.56 -10.195 -15.391 1 84.38 87 ILE A O 1
ATOM 635 N N . GLN A 1 88 ? -2.623 -11.883 -16.125 1 76 88 GLN A N 1
ATOM 636 C CA . GLN A 1 88 ? -3.082 -11.234 -17.344 1 76 88 GLN A CA 1
ATOM 637 C C . GLN A 1 88 ? -4.129 -10.164 -17.047 1 76 88 GLN A C 1
ATOM 639 O O . GLN A 1 88 ? -4.305 -9.227 -17.828 1 76 88 GLN A O 1
ATOM 644 N N . ARG A 1 89 ? -4.66 -10.32 -15.961 1 76 89 ARG A N 1
ATOM 645 C CA . ARG A 1 89 ? -5.762 -9.43 -15.609 1 76 89 ARG A CA 1
ATOM 646 C C . ARG A 1 89 ? -5.285 -8.312 -14.695 1 76 89 ARG A C 1
ATOM 648 O O . ARG A 1 89 ? -5.855 -7.219 -14.688 1 76 89 ARG A O 1
ATOM 655 N N . ILE A 1 90 ? -4.406 -8.625 -13.969 1 78.12 90 ILE A N 1
ATOM 656 C CA . ILE A 1 90 ? -3.912 -7.676 -12.984 1 78.12 90 ILE A CA 1
ATOM 657 C C . ILE A 1 90 ? -2.879 -6.754 -13.625 1 78.12 90 ILE A C 1
ATOM 659 O O . ILE A 1 90 ? -2.861 -5.551 -13.359 1 78.12 90 ILE A O 1
ATOM 663 N N . PHE A 1 91 ? -2.131 -7.371 -14.57 1 72.5 91 PHE A N 1
ATOM 664 C CA . PHE A 1 91 ? -1.077 -6.594 -15.211 1 72.5 91 PHE A CA 1
ATOM 665 C C . PHE A 1 91 ? -1.386 -6.375 -16.688 1 72.5 91 PHE A C 1
ATOM 667 O O . PHE A 1 91 ? -1.72 -7.32 -17.406 1 72.5 91 PHE A O 1
ATOM 674 N N . PRO A 1 92 ? -1.337 -4.988 -17.125 1 61.88 92 PRO A N 1
ATOM 675 C CA . PRO A 1 92 ? -0.777 -3.85 -16.391 1 61.88 92 PRO A CA 1
ATOM 676 C C . PRO A 1 92 ? -1.763 -3.25 -15.383 1 61.88 92 PRO A C 1
ATOM 678 O O . PRO A 1 92 ? -2.977 -3.32 -15.594 1 61.88 92 PRO A O 1
ATOM 681 N N . LEU A 1 93 ? -1.167 -2.877 -14.242 1 62.5 93 LEU A N 1
ATOM 682 C CA . LEU A 1 93 ? -1.949 -2.086 -13.297 1 62.5 93 LEU A CA 1
ATOM 683 C C . LEU A 1 93 ? -2.35 -0.749 -13.914 1 62.5 93 LEU A C 1
ATOM 685 O O . LEU A 1 93 ? -1.686 -0.256 -14.828 1 62.5 93 LEU A O 1
ATOM 689 N N . VAL A 1 94 ? -3.482 -0.323 -13.516 1 61.53 94 VAL A N 1
ATOM 690 C CA . VAL A 1 94 ? -3.885 1.015 -13.938 1 61.53 94 VAL A CA 1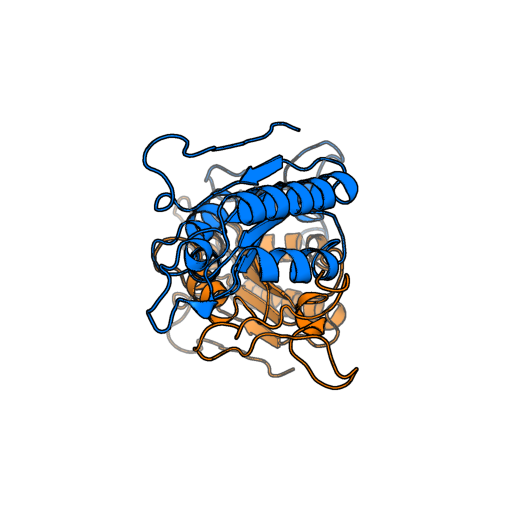
ATOM 691 C C . VAL A 1 94 ? -2.873 2.041 -13.438 1 61.53 94 VAL A C 1
ATOM 693 O O . VAL A 1 94 ? -2.465 2.002 -12.273 1 61.53 94 VAL A O 1
ATOM 696 N N . GLY A 1 95 ? -2.428 2.834 -14.445 1 66.62 95 GLY A N 1
ATOM 697 C CA . GLY A 1 95 ? -1.473 3.871 -14.094 1 66.62 95 GLY A CA 1
ATOM 698 C C . GLY A 1 95 ? -0.041 3.508 -14.438 1 66.62 95 GLY A C 1
ATOM 699 O O . GLY A 1 95 ? 0.211 2.854 -15.453 1 66.62 95 GLY A O 1
ATOM 700 N N . LEU A 1 96 ? 0.826 3.986 -13.57 1 71.19 96 LEU A N 1
ATOM 701 C CA . LEU A 1 96 ? 2.25 3.752 -13.781 1 71.19 96 LEU A CA 1
ATOM 702 C C . LEU A 1 96 ? 2.617 2.305 -13.469 1 71.19 96 LEU A C 1
ATOM 704 O O . LEU A 1 96 ? 2.119 1.732 -12.5 1 71.19 96 LEU A O 1
ATOM 708 N N . PRO A 1 97 ? 3.377 1.78 -14.359 1 78.94 97 PRO A N 1
ATOM 709 C CA . PRO A 1 97 ? 3.832 0.423 -14.055 1 78.94 97 PRO A CA 1
ATOM 710 C C . PRO A 1 97 ? 4.648 0.355 -12.766 1 78.94 97 PRO A C 1
ATOM 712 O O . PRO A 1 97 ? 5.395 1.288 -12.453 1 78.94 97 PRO A O 1
ATOM 715 N N . PRO A 1 98 ? 4.488 -0.769 -12.125 1 85.12 98 PRO A N 1
ATOM 716 C CA . PRO A 1 98 ? 5.328 -0.916 -10.938 1 85.12 98 PRO A CA 1
ATOM 717 C C . PRO A 1 98 ? 6.816 -0.988 -11.273 1 85.12 98 PRO A C 1
ATOM 719 O O . PRO A 1 98 ? 7.191 -1.494 -12.328 1 85.12 98 PRO A O 1
ATOM 722 N N . VAL A 1 99 ? 7.582 -0.451 -10.352 1 83.56 99 VAL A N 1
ATOM 723 C CA . VAL A 1 99 ? 9.031 -0.471 -10.562 1 83.56 99 VAL A CA 1
ATOM 724 C C . VAL A 1 99 ? 9.578 -1.859 -10.25 1 83.56 99 VAL A C 1
ATOM 726 O O . VAL A 1 99 ? 10.672 -2.221 -10.695 1 83.56 99 VAL A O 1
ATOM 729 N N . ALA A 1 100 ? 8.836 -2.645 -9.43 1 84.94 100 ALA A N 1
ATOM 730 C CA . ALA A 1 100 ? 9.195 -4.02 -9.078 1 84.94 100 ALA A CA 1
ATOM 731 C C . ALA A 1 100 ? 7.961 -4.828 -8.703 1 84.94 100 ALA A C 1
ATOM 733 O O . ALA A 1 100 ? 6.977 -4.277 -8.203 1 84.94 100 ALA A O 1
ATOM 734 N N . THR A 1 101 ? 8.039 -6.066 -9.039 1 87.94 101 THR A N 1
ATOM 735 C CA . THR A 1 101 ? 7 -7.012 -8.633 1 87.94 101 THR A CA 1
ATOM 736 C C . THR A 1 101 ? 7.617 -8.273 -8.047 1 87.94 101 THR A C 1
ATOM 738 O O . THR A 1 101 ? 8.555 -8.844 -8.617 1 87.94 101 THR A O 1
ATOM 741 N N . THR A 1 102 ? 7.141 -8.633 -6.863 1 87.75 102 THR A N 1
ATOM 742 C CA . THR A 1 102 ? 7.527 -9.93 -6.316 1 87.75 102 THR A CA 1
ATOM 743 C C . THR A 1 102 ? 6.516 -11 -6.703 1 87.75 102 THR A C 1
ATOM 745 O O . THR A 1 102 ? 5.328 -10.711 -6.855 1 87.75 102 THR A O 1
ATOM 748 N N . ILE A 1 103 ? 7.008 -12.172 -6.895 1 88.5 103 ILE A N 1
ATOM 749 C CA . ILE A 1 103 ? 6.164 -13.328 -7.176 1 88.5 103 ILE A CA 1
ATOM 750 C C . ILE A 1 103 ? 6.395 -14.406 -6.113 1 88.5 103 ILE A C 1
ATOM 752 O O . ILE A 1 103 ? 7.512 -14.898 -5.957 1 88.5 103 ILE A O 1
ATOM 756 N N . PHE A 1 104 ? 5.293 -14.719 -5.355 1 88.56 104 PHE A N 1
ATOM 757 C CA . PHE A 1 104 ? 5.43 -15.711 -4.301 1 88.56 104 PHE A CA 1
ATOM 758 C C . PHE A 1 104 ? 4.32 -16.75 -4.391 1 88.56 104 PHE A C 1
ATOM 760 O O . PHE A 1 104 ? 3.248 -16.578 -3.807 1 88.56 104 PHE A O 1
ATOM 767 N N . PHE A 1 105 ? 4.59 -17.828 -5.148 1 89.25 105 PHE A N 1
ATOM 768 C CA . PHE A 1 105 ? 3.736 -19.016 -5.258 1 89.25 105 PHE A CA 1
ATOM 769 C C . PHE A 1 105 ? 4.551 -20.281 -5.07 1 89.25 105 PHE A C 1
ATOM 771 O O . PHE A 1 105 ? 5.773 -20.281 -5.215 1 89.25 105 PHE A O 1
ATOM 778 N N . GLY A 1 106 ? 3.816 -21.438 -4.773 1 87.06 106 GLY A N 1
ATOM 779 C CA . GLY A 1 106 ? 4.52 -22.703 -4.621 1 87.06 106 GLY A CA 1
ATOM 780 C C . GLY A 1 106 ? 3.977 -23.547 -3.486 1 87.06 106 GLY A C 1
ATOM 781 O O . GLY A 1 106 ? 3.875 -24.766 -3.615 1 87.06 106 GLY A O 1
ATOM 782 N N . ALA A 1 107 ? 3.648 -22.875 -2.375 1 84.75 107 ALA A N 1
ATOM 783 C CA . ALA A 1 107 ? 3.18 -23.625 -1.206 1 84.75 107 ALA A CA 1
ATOM 784 C C . ALA A 1 107 ? 1.957 -24.469 -1.546 1 84.75 107 ALA A C 1
ATOM 786 O O . ALA A 1 107 ? 1.892 -25.641 -1.188 1 84.75 107 ALA A O 1
ATOM 787 N N . ASN A 1 108 ? 1.016 -23.844 -2.219 1 86.94 108 ASN A N 1
ATOM 788 C CA . ASN A 1 108 ? -0.192 -24.578 -2.6 1 86.94 108 ASN A CA 1
ATOM 789 C C . ASN A 1 108 ? 0.077 -25.547 -3.742 1 86.94 108 ASN A C 1
ATOM 791 O O . ASN A 1 108 ? -0.546 -26.609 -3.818 1 86.94 108 ASN A O 1
ATOM 795 N N . ASP A 1 109 ? 1.001 -25.266 -4.566 1 87.31 109 ASP A N 1
ATOM 796 C CA . ASP A 1 109 ? 1.391 -26.125 -5.68 1 87.31 109 ASP A CA 1
ATOM 797 C C . ASP A 1 109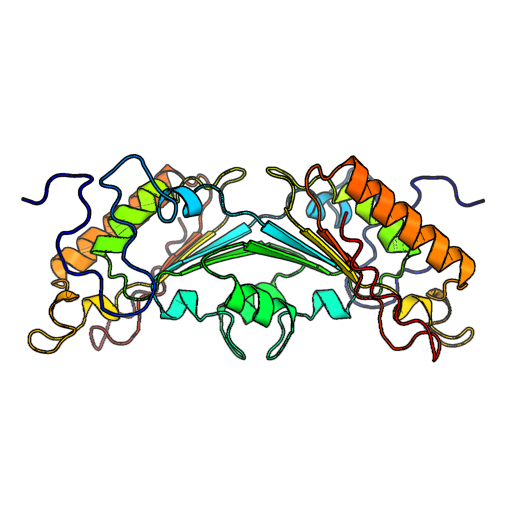 ? 1.974 -27.438 -5.176 1 87.31 109 ASP A C 1
ATOM 799 O O . ASP A 1 109 ? 1.826 -28.484 -5.824 1 87.31 109 ASP A O 1
ATOM 803 N N . ALA A 1 110 ? 2.656 -27.359 -4.055 1 85.56 110 ALA A N 1
ATOM 804 C CA . ALA A 1 110 ? 3.367 -28.516 -3.506 1 85.56 110 ALA A CA 1
ATOM 805 C C . ALA A 1 110 ? 2.426 -29.406 -2.705 1 85.56 110 ALA A C 1
ATOM 807 O O . ALA A 1 110 ? 2.854 -30.406 -2.125 1 85.56 110 ALA A O 1
ATOM 808 N N . ALA A 1 111 ? 1.247 -29.031 -2.598 1 80.75 111 ALA A N 1
ATOM 809 C CA . ALA A 1 111 ? 0.306 -29.859 -1.85 1 80.75 111 ALA A CA 1
ATOM 810 C C . ALA A 1 111 ? 0.349 -31.312 -2.332 1 80.75 111 ALA A C 1
ATOM 812 O O . ALA A 1 111 ? 0.528 -31.562 -3.525 1 80.75 111 ALA A O 1
ATOM 813 N N . LEU A 1 112 ? 0.533 -32.25 -1.381 1 69 112 LEU A N 1
ATOM 814 C CA . LEU A 1 112 ? 0.629 -33.656 -1.705 1 69 112 LEU A CA 1
ATOM 815 C C . LEU A 1 112 ? -0.712 -34.219 -2.188 1 69 112 LEU A C 1
ATOM 817 O O . LEU A 1 112 ? -1.767 -33.781 -1.717 1 69 112 LEU A O 1
ATOM 821 N N . PRO A 1 113 ? -0.532 -35.156 -3.26 1 60.5 113 PRO A N 1
ATOM 822 C CA . PRO A 1 113 ? -1.726 -35.844 -3.748 1 60.5 113 PRO A CA 1
ATOM 823 C C . PRO A 1 113 ? -2.424 -36.656 -2.656 1 60.5 113 PRO A C 1
ATOM 825 O O . PRO A 1 113 ? -1.759 -37.281 -1.826 1 60.5 113 PRO A O 1
ATOM 828 N N . GLY A 1 114 ? -3.76 -36.5 -2.43 1 57.91 114 GLY A N 1
ATOM 829 C CA . GLY A 1 114 ? -4.52 -37.344 -1.55 1 57.91 114 GLY A CA 1
ATOM 830 C C . GLY A 1 114 ? -5.316 -36.594 -0.502 1 57.91 114 GLY A C 1
ATOM 831 O O . GLY A 1 114 ? -6.207 -37.156 0.135 1 57.91 114 GLY A O 1
ATOM 832 N N . ARG A 1 115 ? -4.715 -35.531 0.008 1 56.16 115 ARG A N 1
ATOM 833 C CA . ARG A 1 115 ? -5.496 -34.844 1.029 1 56.16 115 ARG A CA 1
ATOM 834 C C . ARG A 1 115 ? -6.371 -33.75 0.41 1 56.16 115 ARG A C 1
ATOM 836 O O . ARG A 1 115 ? -6.387 -33.594 -0.811 1 56.16 115 ARG A O 1
ATOM 843 N N . THR A 1 116 ? -7.293 -33.219 1.104 1 54.56 116 THR A N 1
ATOM 844 C CA . THR A 1 116 ? -8.211 -32.188 0.671 1 54.56 116 THR A CA 1
ATOM 845 C C . THR A 1 116 ? -7.477 -31.125 -0.163 1 54.56 116 THR A C 1
ATOM 847 O O . THR A 1 116 ? -8.062 -30.531 -1.064 1 54.56 116 THR A O 1
ATOM 850 N N . SER A 1 117 ? -6.141 -31.094 -0.028 1 57.03 117 SER A N 1
ATOM 851 C CA . SER A 1 117 ? -5.324 -30.109 -0.722 1 57.03 117 SER A CA 1
ATOM 852 C C . SER A 1 117 ? -4.777 -30.656 -2.033 1 57.03 117 SER A C 1
ATOM 854 O O . SER A 1 117 ? -4.07 -29.953 -2.762 1 57.03 117 SER A O 1
ATOM 856 N N . GLN A 1 118 ? -5.145 -31.875 -2.4 1 59.25 118 GLN A N 1
ATOM 857 C CA . GLN A 1 118 ? -4.633 -32.562 -3.582 1 59.25 118 GLN A CA 1
ATOM 858 C C . GLN A 1 118 ? -5.004 -31.812 -4.855 1 59.25 118 GLN A C 1
ATOM 860 O O . GLN A 1 118 ? -4.266 -31.844 -5.84 1 59.25 118 GLN A O 1
ATOM 865 N N . ARG A 1 119 ? -6.059 -31.094 -4.648 1 69.75 119 ARG A N 1
ATOM 866 C CA . ARG A 1 119 ? -6.57 -30.422 -5.844 1 69.75 119 ARG A CA 1
ATOM 867 C C . ARG A 1 119 ? -5.707 -29.219 -6.203 1 69.75 119 ARG A C 1
ATOM 869 O O . ARG A 1 119 ? -5.715 -28.766 -7.352 1 69.75 119 ARG A O 1
ATOM 876 N N . GLN A 1 120 ? -4.836 -28.938 -5.293 1 80.88 120 GLN A N 1
ATOM 877 C CA . GLN A 1 120 ? -4.047 -27.75 -5.578 1 80.88 120 GLN A CA 1
ATOM 878 C C . GLN A 1 120 ? -2.691 -28.125 -6.18 1 80.88 120 GLN A C 1
ATOM 880 O O . GLN A 1 120 ? -1.982 -27.25 -6.699 1 80.88 120 GLN A O 1
ATOM 885 N N . HIS A 1 121 ? -2.404 -29.406 -6.172 1 85.88 121 HIS A N 1
ATOM 886 C CA . HIS A 1 121 ? -1.072 -29.844 -6.566 1 85.88 121 HIS A CA 1
ATOM 887 C C . HIS A 1 121 ? -0.786 -29.5 -8.023 1 85.88 121 HIS A C 1
ATOM 889 O O . HIS A 1 121 ? -1.642 -29.688 -8.891 1 85.88 121 HIS A O 1
ATOM 895 N N . VAL A 1 122 ? 0.35 -28.969 -8.203 1 87.56 122 VAL A N 1
ATOM 896 C CA . VAL A 1 122 ? 0.875 -28.688 -9.539 1 87.56 122 VAL A CA 1
ATOM 897 C C . VAL A 1 122 ? 2.213 -29.406 -9.727 1 87.56 122 VAL A C 1
ATOM 899 O O . VAL A 1 122 ? 3.146 -29.203 -8.945 1 87.56 122 VAL A O 1
ATOM 902 N N . PRO A 1 123 ? 2.285 -30.359 -10.703 1 88.56 123 PRO A N 1
ATOM 903 C CA . PRO A 1 123 ? 3.572 -31.016 -10.953 1 88.56 123 PRO A CA 1
ATOM 904 C C . PRO A 1 123 ? 4.719 -30.016 -11.125 1 88.56 123 PRO A C 1
ATOM 906 O O . PRO A 1 123 ? 4.523 -28.938 -11.695 1 88.56 123 PRO A O 1
ATOM 909 N N . VAL A 1 124 ? 5.922 -30.375 -10.766 1 85.19 124 VAL A N 1
ATOM 910 C CA . VAL A 1 124 ? 7.078 -29.484 -10.688 1 85.19 124 VAL A CA 1
ATOM 911 C C . VAL A 1 124 ? 7.352 -28.891 -12.062 1 85.19 124 VAL A C 1
ATOM 913 O O . VAL A 1 124 ? 7.656 -27.703 -12.172 1 85.19 124 VAL A O 1
ATOM 916 N N . GLU A 1 125 ? 7.242 -29.672 -13.102 1 88.38 125 GLU A N 1
ATOM 917 C CA . GLU A 1 125 ? 7.527 -29.172 -14.438 1 88.38 125 GLU A CA 1
ATOM 918 C C . GLU A 1 125 ? 6.496 -28.125 -14.859 1 88.38 125 GLU A C 1
ATOM 920 O O . GLU A 1 125 ? 6.848 -27.109 -15.453 1 88.38 125 GLU A O 1
ATOM 925 N N . GLU A 1 126 ? 5.332 -28.375 -14.555 1 89.25 126 GLU A N 1
ATOM 926 C CA . GLU A 1 126 ? 4.277 -27.406 -14.844 1 89.25 126 GLU A CA 1
ATOM 927 C C . GLU A 1 126 ? 4.469 -26.141 -14.031 1 89.25 126 GLU A C 1
ATOM 929 O O . GLU A 1 126 ? 4.277 -25.031 -14.547 1 89.25 126 GLU A O 1
ATOM 934 N N . TYR A 1 127 ? 4.816 -26.312 -12.852 1 87.69 127 TYR A N 1
ATOM 935 C CA . TYR A 1 127 ? 5.109 -25.188 -11.984 1 87.69 127 TYR A CA 1
ATOM 936 C C . TYR A 1 127 ? 6.203 -24.297 -12.578 1 87.69 127 TYR A C 1
ATOM 938 O O . TYR A 1 127 ? 6.055 -23.078 -12.656 1 87.69 127 TYR A O 1
ATOM 946 N N . ARG A 1 128 ? 7.207 -24.953 -12.938 1 84.62 128 ARG A N 1
ATOM 947 C CA . ARG A 1 128 ? 8.32 -24.219 -13.547 1 84.62 128 ARG A CA 1
ATOM 948 C C . ARG A 1 128 ? 7.863 -23.453 -14.773 1 84.62 128 ARG A C 1
ATOM 950 O O . ARG A 1 128 ? 8.219 -22.281 -14.945 1 84.62 128 ARG A O 1
ATOM 957 N N . GLN A 1 129 ? 7.121 -24.094 -15.617 1 88.94 129 GLN A N 1
ATOM 958 C CA . GLN A 1 129 ? 6.637 -23.453 -16.828 1 88.94 129 GLN A CA 1
ATOM 959 C C . GLN A 1 129 ? 5.703 -22.281 -16.5 1 88.94 129 GLN A C 1
ATOM 961 O O . GLN A 1 129 ? 5.742 -21.25 -17.156 1 88.94 129 GLN A O 1
ATOM 966 N N . ASN A 1 130 ? 4.883 -22.5 -15.531 1 88.25 130 ASN A N 1
ATOM 967 C CA . ASN A 1 130 ? 3.99 -21.438 -15.109 1 88.25 130 ASN A CA 1
ATOM 968 C C . ASN A 1 130 ? 4.77 -20.203 -14.656 1 88.25 130 ASN A C 1
ATOM 970 O O . ASN A 1 130 ? 4.465 -19.078 -15.078 1 88.25 130 ASN A O 1
ATOM 974 N N . LEU A 1 131 ? 5.766 -20.391 -13.859 1 85.5 131 LEU A N 1
ATOM 975 C CA . LEU A 1 131 ? 6.562 -19.281 -13.344 1 85.5 131 LEU A CA 1
ATOM 976 C C . LEU A 1 131 ? 7.277 -18.562 -14.477 1 85.5 131 LEU A C 1
ATOM 978 O O . LEU A 1 131 ? 7.336 -17.328 -14.5 1 85.5 131 LEU A O 1
ATOM 982 N N . LYS A 1 132 ? 7.777 -19.297 -15.359 1 84.31 132 LYS A N 1
ATOM 983 C CA . LYS A 1 132 ? 8.453 -18.703 -16.5 1 84.31 132 LYS A CA 1
ATOM 984 C C . LYS A 1 132 ? 7.496 -17.812 -17.297 1 84.31 132 LYS A C 1
ATOM 986 O O . LYS A 1 132 ? 7.859 -16.703 -17.719 1 84.31 132 LYS A O 1
ATOM 991 N N . THR A 1 133 ? 6.367 -18.281 -17.516 1 87.06 133 THR A N 1
ATOM 992 C CA . THR A 1 133 ? 5.371 -17.547 -18.281 1 87.06 133 THR A CA 1
ATOM 993 C C . THR A 1 133 ? 4.977 -16.266 -17.547 1 87.06 133 THR A C 1
ATOM 995 O O . THR A 1 133 ? 4.836 -15.203 -18.172 1 87.06 133 THR A O 1
ATOM 998 N N . ILE A 1 134 ? 4.816 -16.375 -16.344 1 86.25 134 ILE A N 1
ATOM 999 C CA . ILE A 1 134 ? 4.449 -15.234 -15.516 1 86.25 134 ILE A CA 1
ATOM 1000 C C . ILE A 1 134 ? 5.547 -14.172 -15.594 1 86.25 134 ILE A C 1
ATOM 1002 O O . ILE A 1 134 ? 5.27 -12.992 -15.82 1 86.25 134 ILE A O 1
ATOM 1006 N N . VAL A 1 135 ? 6.727 -14.617 -15.406 1 83.5 135 VAL A N 1
ATOM 1007 C CA . VAL A 1 135 ? 7.859 -13.703 -15.414 1 83.5 135 VAL A CA 1
ATOM 1008 C C . VAL A 1 135 ? 7.973 -13.039 -16.781 1 83.5 135 VAL A C 1
ATOM 1010 O O . VAL A 1 135 ? 8.203 -11.828 -16.891 1 83.5 135 VAL A O 1
ATOM 1013 N N . ASN A 1 136 ? 7.832 -13.789 -17.766 1 82.62 136 ASN A N 1
ATOM 1014 C CA . ASN A 1 136 ? 7.898 -13.242 -19.109 1 82.62 136 ASN A CA 1
ATOM 1015 C C . ASN A 1 136 ? 6.805 -12.203 -19.344 1 82.62 136 ASN A C 1
ATOM 1017 O O . ASN A 1 136 ? 7.043 -11.18 -19.984 1 82.62 136 ASN A O 1
ATOM 1021 N N . HIS A 1 137 ? 5.676 -12.516 -18.922 1 84 137 HIS A N 1
ATOM 1022 C CA . HIS A 1 137 ? 4.566 -11.57 -19.031 1 84 137 HIS A CA 1
ATOM 1023 C C . HIS A 1 137 ? 4.902 -10.242 -18.375 1 84 137 HIS A C 1
ATOM 1025 O O . HIS A 1 137 ? 4.629 -9.18 -18.938 1 84 137 HIS A O 1
ATOM 1031 N N . LEU A 1 138 ? 5.438 -10.273 -17.203 1 81.5 138 LEU A N 1
ATOM 1032 C CA . LEU A 1 138 ? 5.789 -9.062 -16.469 1 81.5 138 LEU A CA 1
ATOM 1033 C C . LEU A 1 138 ? 6.895 -8.297 -17.188 1 81.5 138 LEU A C 1
ATOM 1035 O O . LEU A 1 138 ? 6.867 -7.066 -17.25 1 81.5 138 LEU A O 1
ATOM 1039 N N . LYS A 1 139 ? 7.848 -8.984 -17.688 1 78.69 139 LYS A N 1
ATOM 1040 C CA . LYS A 1 139 ? 8.961 -8.352 -18.391 1 78.69 139 LYS A CA 1
ATOM 1041 C C . LYS A 1 139 ? 8.469 -7.594 -19.625 1 78.69 139 LYS A C 1
ATOM 1043 O O . LYS A 1 139 ? 8.969 -6.504 -19.922 1 78.69 139 LYS A O 1
ATOM 1048 N N . VAL A 1 140 ? 7.562 -8.117 -20.234 1 76.81 140 VAL A N 1
ATOM 1049 C CA . VAL A 1 140 ? 7.062 -7.52 -21.469 1 76.81 140 VAL A CA 1
ATOM 1050 C C . VAL A 1 140 ? 6.199 -6.301 -21.141 1 76.81 140 VAL A C 1
ATOM 1052 O O . VAL A 1 140 ? 6.238 -5.297 -21.859 1 76.81 140 VAL A O 1
ATOM 1055 N N . ASN A 1 141 ? 5.562 -6.434 -20.125 1 74.38 141 ASN A N 1
ATOM 1056 C CA . ASN A 1 141 ? 4.59 -5.387 -19.828 1 74.38 141 ASN A CA 1
ATOM 1057 C C . ASN A 1 141 ? 5.188 -4.312 -18.922 1 74.38 141 ASN A C 1
ATOM 1059 O O . ASN A 1 141 ? 4.699 -3.182 -18.875 1 74.38 141 ASN A O 1
ATOM 1063 N N . LEU A 1 142 ? 6.219 -4.797 -18.125 1 70.69 142 LEU A N 1
ATOM 1064 C CA . LEU A 1 142 ? 6.812 -3.826 -17.203 1 70.69 142 LEU A CA 1
ATOM 1065 C C . LEU A 1 142 ? 8.125 -3.281 -17.781 1 70.69 142 LEU A C 1
ATOM 1067 O O . LEU A 1 142 ? 8.906 -4.027 -18.359 1 70.69 142 LEU A O 1
ATOM 1071 N N . LYS A 1 143 ? 8.359 -2.166 -18.312 1 58.69 143 LYS A N 1
ATOM 1072 C CA . LYS A 1 143 ? 9.555 -1.605 -18.938 1 58.69 143 LYS A CA 1
ATOM 1073 C C . LYS A 1 143 ? 10.781 -1.793 -18.062 1 58.69 143 LYS A C 1
ATOM 1075 O O . LYS A 1 143 ? 11.891 -1.989 -18.562 1 58.69 143 LYS A O 1
ATOM 1080 N N . ARG A 1 144 ? 10.922 -1.337 -16.781 1 52.09 144 ARG A N 1
ATOM 1081 C CA . ARG A 1 144 ? 12.133 -1.288 -15.969 1 52.09 144 ARG A CA 1
ATOM 1082 C C . ARG A 1 144 ? 12.039 -2.236 -14.781 1 52.09 144 ARG A C 1
ATOM 1084 O O . ARG A 1 144 ? 13 -2.391 -14.023 1 52.09 144 ARG A O 1
ATOM 1091 N N . LYS A 1 145 ? 11.789 -3.65 -14.719 1 54.16 145 LYS A N 1
ATOM 1092 C CA . LYS A 1 145 ? 11.039 -4.129 -13.555 1 54.16 145 LYS A CA 1
ATOM 1093 C C . LYS A 1 145 ? 11.773 -5.277 -12.867 1 54.16 145 LYS A C 1
ATOM 1095 O O . LYS A 1 145 ? 12.297 -6.176 -13.531 1 54.16 145 LYS A O 1
ATOM 1100 N N . ILE A 1 146 ? 12.445 -4.949 -11.664 1 53.44 146 ILE A N 1
ATOM 1101 C CA . ILE A 1 146 ? 12.969 -6.047 -10.852 1 53.44 146 ILE A CA 1
ATOM 1102 C C . ILE A 1 146 ? 11.828 -6.984 -10.461 1 53.44 146 ILE A C 1
ATOM 1104 O O . ILE A 1 146 ? 10.828 -6.547 -9.883 1 53.44 146 ILE A O 1
ATOM 1108 N N . VAL A 1 147 ? 11.719 -8.062 -11.109 1 54.84 147 VAL A N 1
ATOM 1109 C CA . VAL A 1 147 ? 10.805 -9.102 -10.656 1 54.84 147 VAL A CA 1
ATOM 1110 C C . VAL A 1 147 ? 11.477 -9.961 -9.594 1 54.84 147 VAL A C 1
ATOM 1112 O O . VAL A 1 147 ? 12.562 -10.508 -9.82 1 54.84 147 VAL A O 1
ATOM 1115 N N . MET A 1 148 ? 11.227 -9.734 -8.242 1 53.66 148 MET A N 1
ATOM 1116 C CA . MET A 1 148 ? 11.75 -10.57 -7.164 1 53.66 148 MET A CA 1
ATOM 1117 C C . MET A 1 148 ? 10.883 -11.805 -6.969 1 53.66 148 MET A C 1
ATOM 1119 O O . MET A 1 148 ? 9.664 -11.695 -6.828 1 53.66 148 MET A O 1
ATOM 1123 N N . TYR A 1 149 ? 11.43 -12.922 -7.258 1 55.44 149 TYR A N 1
ATOM 1124 C CA . TYR A 1 149 ? 10.797 -14.219 -7.062 1 55.44 149 TYR A CA 1
ATOM 1125 C C . TYR A 1 149 ? 10.961 -14.695 -5.625 1 55.44 149 TYR A C 1
ATOM 1127 O O . TYR A 1 149 ? 12.078 -14.719 -5.102 1 55.44 149 TYR A O 1
ATOM 1135 N N . LEU A 1 150 ? 9.906 -14.68 -4.727 1 53.03 150 LEU A N 1
ATOM 1136 C CA . LEU A 1 150 ? 10.023 -15.367 -3.445 1 53.03 150 LEU A CA 1
ATOM 1137 C C . LEU A 1 150 ? 9.359 -16.734 -3.498 1 53.03 150 LEU A C 1
ATOM 1139 O O . LEU A 1 150 ? 8.195 -16.844 -3.883 1 53.03 150 LEU A O 1
ATOM 1143 N N . THR A 1 151 ? 9.891 -17.703 -4.082 1 50.78 151 THR A N 1
ATOM 1144 C CA . THR A 1 151 ? 9.273 -19.016 -4.047 1 50.78 151 THR A CA 1
ATOM 1145 C C . THR A 1 151 ? 9.406 -19.656 -2.664 1 50.78 151 THR A C 1
ATOM 1147 O O . THR A 1 151 ? 10.344 -19.344 -1.928 1 50.78 151 THR A O 1
ATOM 1150 N N . SER A 1 152 ? 8.258 -20.047 -2.119 1 49.38 152 SER A N 1
ATOM 1151 C CA . SER A 1 152 ? 8.18 -20.703 -0.82 1 49.38 152 SER A CA 1
ATOM 1152 C C . SER A 1 152 ? 9.258 -21.781 -0.682 1 49.38 152 SER A C 1
ATOM 1154 O O . SER A 1 152 ? 9.641 -22.406 -1.668 1 49.38 152 SER A O 1
ATOM 1156 N N . LEU A 1 153 ? 9.969 -21.688 0.382 1 44.5 153 LEU A N 1
ATOM 1157 C CA . LEU A 1 153 ? 11 -22.609 0.867 1 44.5 153 LEU A CA 1
ATOM 1158 C C . LEU A 1 153 ? 10.523 -24.047 0.795 1 44.5 153 LEU A C 1
ATOM 1160 O O . LEU A 1 153 ? 11.328 -24.984 0.894 1 44.5 153 LEU A O 1
ATOM 1164 N N . ASN A 1 154 ? 9.312 -24.266 1.091 1 44.66 154 ASN A N 1
ATOM 1165 C CA . ASN A 1 154 ? 9.039 -25.672 1.358 1 44.66 154 ASN A CA 1
ATOM 1166 C C . ASN A 1 154 ? 9.219 -26.516 0.105 1 44.66 154 ASN A C 1
ATOM 1168 O O . ASN A 1 154 ? 8.914 -27.719 0.112 1 44.66 154 ASN A O 1
ATOM 1172 N N . CYS A 1 155 ? 9.125 -26 -1.036 1 40.16 155 CYS A N 1
ATOM 1173 C CA . CYS A 1 155 ? 9.305 -27.016 -2.068 1 40.16 155 CYS A CA 1
ATOM 1174 C C . CYS A 1 155 ? 10.609 -27.781 -1.872 1 40.16 155 CYS A C 1
ATOM 1176 O O . CYS A 1 155 ? 11.133 -27.844 -0.758 1 40.16 155 CYS A O 1
ATOM 1178 N N . THR A 1 156 ? 11.531 -28.125 -3.027 1 37.75 156 THR A N 1
ATOM 1179 C CA . THR A 1 156 ? 12.648 -29.047 -2.926 1 37.75 156 THR A CA 1
ATOM 1180 C C . THR A 1 156 ? 13.703 -28.531 -1.955 1 37.75 156 THR A C 1
ATOM 1182 O O . THR A 1 156 ? 13.805 -27.328 -1.73 1 37.75 156 THR A O 1
ATOM 1185 N N . LYS A 1 157 ? 14.477 -29.359 -1.052 1 40.38 157 LYS A N 1
ATOM 1186 C CA . LYS A 1 157 ? 15.75 -29.25 -0.354 1 40.38 157 LYS A CA 1
ATOM 1187 C C . LYS A 1 157 ? 16.547 -28.062 -0.881 1 40.38 157 LYS A C 1
ATOM 1189 O O . LYS A 1 157 ? 17.156 -27.312 -0.103 1 40.38 157 LYS A O 1
ATOM 1194 N N . GLY A 1 158 ? 17.312 -28.047 -2.045 1 37.44 158 GLY A N 1
ATOM 1195 C CA . GLY A 1 158 ? 18.453 -27.328 -2.592 1 37.44 158 GLY A CA 1
ATOM 1196 C C . GLY A 1 158 ? 18.125 -25.922 -3.055 1 37.44 158 GLY A C 1
ATOM 1197 O O . GLY A 1 158 ? 18.875 -24.984 -2.771 1 37.44 158 GLY A O 1
ATOM 1198 N N . GLU A 1 159 ? 17.422 -25.672 -4.219 1 36.88 159 GLU A N 1
ATOM 1199 C CA . GLU A 1 159 ? 17.578 -24.469 -5.023 1 36.88 159 GLU A CA 1
ATOM 1200 C C . GLU A 1 159 ? 16.562 -23.406 -4.629 1 36.88 159 GLU A C 1
ATOM 1202 O O . GLU A 1 159 ? 15.367 -23.562 -4.898 1 36.88 159 GLU A O 1
ATOM 1207 N N . SER A 1 160 ? 16.453 -23.016 -3.488 1 40.16 160 SER A N 1
ATOM 1208 C CA . SER A 1 160 ? 15.836 -21.719 -3.266 1 40.16 160 SER A CA 1
ATOM 1209 C C . SER A 1 160 ? 16.125 -20.766 -4.422 1 40.16 160 SER A C 1
ATOM 1211 O O . SER A 1 160 ? 17.281 -20.484 -4.73 1 40.16 160 SER A O 1
ATOM 1213 N N . LEU A 1 161 ? 15.688 -20.906 -5.574 1 34.94 161 LEU A N 1
ATOM 1214 C CA . LEU A 1 161 ? 16.031 -19.984 -6.656 1 34.94 161 LEU A CA 1
ATOM 1215 C C . LEU A 1 161 ? 15.578 -18.562 -6.324 1 34.94 161 LEU A C 1
ATOM 1217 O O . LEU A 1 161 ? 14.398 -18.328 -6.078 1 34.94 161 LEU A O 1
ATOM 1221 N N . TYR A 1 162 ? 16.188 -17.891 -5.422 1 39.12 162 TYR A N 1
ATOM 1222 C CA . TYR A 1 162 ? 16.172 -16.438 -5.434 1 39.12 162 TYR A CA 1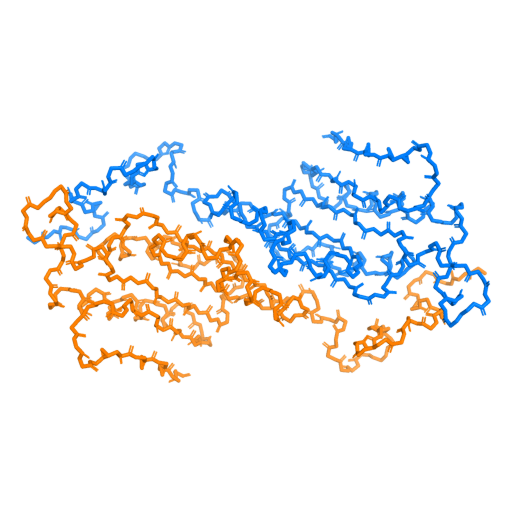
ATOM 1223 C C . TYR A 1 162 ? 16.438 -15.898 -6.84 1 39.12 162 TYR A C 1
ATOM 1225 O O . TYR A 1 162 ? 17.469 -16.203 -7.445 1 39.12 162 TYR A O 1
ATOM 1233 N N . LEU A 1 163 ? 15.688 -16.109 -7.809 1 35.78 163 LEU A N 1
ATOM 1234 C CA . LEU A 1 163 ? 16.062 -15.391 -9.023 1 35.78 163 LEU A CA 1
ATOM 1235 C C . LEU A 1 163 ? 15.789 -13.898 -8.875 1 35.78 163 LEU A C 1
ATOM 1237 O O . LEU A 1 163 ? 14.641 -13.484 -8.688 1 35.78 163 LEU A O 1
ATOM 1241 N N . LEU A 1 164 ? 16.422 -13.188 -8.023 1 38.31 164 LEU A N 1
ATOM 1242 C CA . LEU A 1 164 ? 16.531 -11.758 -8.281 1 38.31 164 LEU A CA 1
ATOM 1243 C C . LEU A 1 164 ? 16.875 -11.484 -9.742 1 38.31 164 LEU A C 1
ATOM 1245 O O . LEU A 1 164 ? 17.984 -11.812 -10.188 1 38.31 164 LEU A O 1
ATOM 1249 N N . SER A 1 165 ? 16.297 -11.977 -10.688 1 33.97 165 SER A N 1
ATOM 1250 C CA . SER A 1 165 ? 16.828 -11.633 -12 1 33.97 165 SER A CA 1
ATOM 1251 C C . SER A 1 165 ? 16.875 -10.125 -12.195 1 33.97 165 SER A C 1
ATOM 1253 O O . SER A 1 165 ? 15.898 -9.422 -11.906 1 33.97 165 SER A O 1
ATOM 1255 N N . GLU A 1 166 ? 17.969 -9.453 -11.711 1 35.47 166 GLU A N 1
ATOM 1256 C CA . GLU A 1 166 ? 18.406 -8.219 -12.359 1 35.47 166 GLU A CA 1
ATOM 1257 C C . GLU A 1 166 ? 17.969 -8.188 -13.828 1 35.47 166 GLU A C 1
ATOM 1259 O O . GLU A 1 166 ? 18.328 -9.078 -14.602 1 35.47 166 GLU A O 1
ATOM 1264 N N . LEU A 1 167 ? 16.672 -8.086 -14.141 1 28.58 167 LEU A N 1
ATOM 1265 C CA . LEU A 1 167 ? 16.656 -7.734 -15.555 1 28.58 167 LEU A CA 1
ATOM 1266 C C . LEU A 1 167 ? 17.375 -6.418 -15.797 1 28.58 167 LEU A C 1
ATOM 1268 O O . LEU A 1 167 ? 17.312 -5.508 -14.961 1 28.58 167 LEU A O 1
ATOM 1272 N N . MET B 1 1 ? -5.41 -30.703 -22.922 1 25.42 1 MET B N 1
ATOM 1273 C CA . MET B 1 1 ? -4.777 -29.453 -23.312 1 25.42 1 MET B CA 1
ATOM 1274 C C . MET B 1 1 ? -5.613 -28.25 -22.875 1 25.42 1 MET B C 1
ATOM 1276 O O . MET B 1 1 ? -6.727 -28.047 -23.359 1 25.42 1 MET B O 1
ATOM 1280 N N . ALA B 1 2 ? -5.414 -27.766 -21.641 1 38.12 2 ALA B N 1
ATOM 1281 C CA . ALA B 1 2 ? -6.395 -26.812 -21.141 1 38.12 2 ALA B CA 1
ATOM 1282 C C . ALA B 1 2 ? -6.449 -25.578 -22.031 1 38.12 2 ALA B C 1
ATOM 1284 O O . ALA B 1 2 ? -5.422 -25.125 -22.547 1 38.12 2 ALA B O 1
ATOM 1285 N N . VAL B 1 3 ? -7.559 -25.141 -22.547 1 36.47 3 VAL B N 1
ATOM 1286 C CA . VAL B 1 3 ? -7.781 -24 -23.438 1 36.47 3 VAL B CA 1
ATOM 1287 C C . VAL B 1 3 ? -7.242 -22.734 -22.781 1 36.47 3 VAL B C 1
ATOM 1289 O O . VAL B 1 3 ? -7.414 -22.531 -21.578 1 36.47 3 VAL B O 1
ATOM 1292 N N . PRO B 1 4 ? -6.41 -21.906 -23.391 1 39.25 4 PRO B N 1
ATOM 1293 C CA . PRO B 1 4 ? -5.934 -20.578 -22.969 1 39.25 4 PRO B CA 1
ATOM 1294 C C . PRO B 1 4 ? -7.074 -19.656 -22.547 1 39.25 4 PRO B C 1
ATOM 1296 O O . PRO B 1 4 ? -8.102 -19.578 -23.234 1 39.25 4 PRO B O 1
ATOM 1299 N N . GLY B 1 5 ? -7.156 -19.172 -21.234 1 46.12 5 GLY B N 1
ATOM 1300 C CA . GLY B 1 5 ? -8.156 -18.234 -20.734 1 46.12 5 GLY B CA 1
ATOM 1301 C C . GLY B 1 5 ? -9.086 -18.844 -19.703 1 46.12 5 GLY B C 1
ATOM 1302 O O . GLY B 1 5 ? -9.898 -18.141 -19.109 1 46.12 5 GLY B O 1
ATOM 1303 N N . SER B 1 6 ? -9.258 -20.172 -19.766 1 50.31 6 SER B N 1
ATOM 1304 C CA . SER B 1 6 ? -10.312 -20.719 -18.906 1 50.31 6 SER B CA 1
ATOM 1305 C C . SER B 1 6 ? -9.812 -20.922 -17.484 1 50.31 6 SER B C 1
ATOM 1307 O O . SER B 1 6 ? -8.625 -21.141 -17.266 1 50.31 6 SER B O 1
ATOM 1309 N N . CYS B 1 7 ? -10.695 -20.516 -16.516 1 56.88 7 CYS B N 1
ATOM 1310 C CA . CYS B 1 7 ? -10.445 -20.75 -15.102 1 56.88 7 CYS B CA 1
ATOM 1311 C C . CYS B 1 7 ? -9.961 -22.188 -14.867 1 56.88 7 CYS B C 1
ATOM 1313 O O . CYS B 1 7 ? -10.5 -23.125 -15.445 1 56.88 7 CYS B O 1
ATOM 1315 N N . PRO B 1 8 ? -8.797 -22.281 -14.43 1 59.25 8 PRO B N 1
ATOM 1316 C CA . PRO B 1 8 ? -8.359 -23.656 -14.172 1 59.25 8 PRO B CA 1
ATOM 1317 C C . PRO B 1 8 ? -9.391 -24.469 -13.391 1 59.25 8 PRO B C 1
ATOM 1319 O O . PRO B 1 8 ? -10.148 -23.906 -12.594 1 59.25 8 PRO B O 1
ATOM 1322 N N . SER B 1 9 ? -9.883 -25.531 -14.008 1 51.97 9 SER B N 1
ATOM 1323 C CA . SER B 1 9 ? -10.883 -26.422 -13.438 1 51.97 9 SER B CA 1
ATOM 1324 C C . SER B 1 9 ? -10.547 -26.797 -11.992 1 51.97 9 SER B C 1
ATOM 1326 O O . SER B 1 9 ? -11.32 -27.469 -11.32 1 51.97 9 SER B O 1
ATOM 1328 N N . THR B 1 10 ? -9.281 -26.75 -11.625 1 50.44 10 THR B N 1
ATOM 1329 C CA . THR B 1 10 ? -9.023 -27.312 -10.297 1 50.44 10 THR B CA 1
ATOM 1330 C C . THR B 1 10 ? -9.57 -26.391 -9.211 1 50.44 10 THR B C 1
ATOM 1332 O O . THR B 1 10 ? -9.484 -25.156 -9.328 1 50.44 10 THR B O 1
ATOM 1335 N N . VAL B 1 11 ? -10.453 -27.094 -8.375 1 46.75 11 VAL B N 1
ATOM 1336 C CA . VAL B 1 11 ? -11.203 -26.516 -7.262 1 46.75 11 VAL B CA 1
ATOM 1337 C C . VAL B 1 11 ? -10.344 -25.484 -6.535 1 46.75 11 VAL B C 1
ATOM 1339 O O . VAL B 1 11 ? -9.203 -25.781 -6.148 1 46.75 11 VAL B O 1
ATOM 1342 N N . ALA B 1 12 ? -10.516 -24.375 -6.965 1 49.06 12 ALA B N 1
ATOM 1343 C CA . ALA B 1 12 ? -9.883 -23.328 -6.16 1 49.06 12 ALA B CA 1
ATOM 1344 C C . ALA B 1 12 ? -9.969 -23.672 -4.672 1 49.06 12 ALA B C 1
ATOM 1346 O O . ALA B 1 12 ? -11.008 -24.125 -4.188 1 49.06 12 ALA B O 1
ATOM 1347 N N . PRO B 1 13 ? -8.914 -23.938 -3.984 1 43.78 13 PRO B N 1
ATOM 1348 C CA . PRO B 1 13 ? -9.031 -24.391 -2.596 1 43.78 13 PRO B CA 1
ATOM 1349 C C . PRO B 1 13 ? -10.188 -23.719 -1.851 1 43.78 13 PRO B C 1
ATOM 1351 O O . PRO B 1 13 ? -10.703 -22.703 -2.295 1 43.78 13 PRO B O 1
ATOM 1354 N N . SER B 1 14 ? -10.578 -24.375 -0.678 1 36.19 14 SER B N 1
ATOM 1355 C CA . SER B 1 14 ? -11.711 -24.25 0.23 1 36.19 14 SER B CA 1
ATOM 1356 C C . SER B 1 14 ? -12.055 -22.797 0.501 1 36.19 14 SER B C 1
ATOM 1358 O O . SER B 1 14 ? -13.219 -22.438 0.673 1 36.19 14 SER B O 1
ATOM 1360 N N . ALA B 1 15 ? -11.164 -22.094 1.252 1 38.53 15 ALA B N 1
ATOM 1361 C CA . ALA B 1 15 ? -11.859 -21.203 2.184 1 38.53 15 ALA B CA 1
ATOM 1362 C C . ALA B 1 15 ? -12.617 -20.109 1.439 1 38.53 15 ALA B C 1
ATOM 1364 O O . ALA B 1 15 ? -12.523 -20.016 0.214 1 38.53 15 ALA B O 1
ATOM 1365 N N . GLY B 1 16 ? -12.906 -18.875 2.027 1 40.41 16 GLY B N 1
ATOM 1366 C CA . GLY B 1 16 ? -13.898 -17.828 1.904 1 40.41 16 GLY B CA 1
ATOM 1367 C C . GLY B 1 16 ? -13.922 -17.188 0.529 1 40.41 16 GLY B C 1
ATOM 1368 O O . GLY B 1 16 ? -14.789 -16.359 0.236 1 40.41 16 GLY B O 1
ATOM 1369 N N . HIS B 1 17 ? -12.844 -16.891 -0.03 1 44.81 17 HIS B N 1
ATOM 1370 C CA . HIS B 1 17 ? -13.055 -16.109 -1.245 1 44.81 17 HIS B CA 1
ATOM 1371 C C . HIS B 1 17 ? -13.062 -17 -2.479 1 44.81 17 HIS B C 1
ATOM 1373 O O . HIS B 1 17 ? -12.078 -17.688 -2.76 1 44.81 17 HIS B O 1
ATOM 1379 N N . PRO B 1 18 ? -14.188 -17.438 -2.975 1 43.62 18 PRO B N 1
ATOM 1380 C CA . PRO B 1 18 ? -14.273 -18.266 -4.184 1 43.62 18 PRO B CA 1
ATOM 1381 C C . PRO B 1 18 ? -13.32 -17.797 -5.281 1 43.62 18 PRO B C 1
ATOM 1383 O O . PRO B 1 18 ? -12.969 -16.625 -5.348 1 43.62 18 PRO B O 1
ATOM 1386 N N . PRO B 1 19 ? -12.75 -18.703 -5.832 1 45.34 19 PRO B N 1
ATOM 1387 C CA . PRO B 1 19 ? -11.891 -18.328 -6.961 1 45.34 19 PRO B CA 1
ATOM 1388 C C . PRO B 1 19 ? -12.617 -17.469 -7.996 1 45.34 19 PRO B C 1
ATOM 1390 O O . PRO B 1 19 ? -13.828 -17.609 -8.18 1 45.34 19 PRO B O 1
ATOM 1393 N N . ILE B 1 20 ? -12.227 -16.297 -8.359 1 44.94 20 ILE B N 1
ATOM 1394 C CA . ILE B 1 20 ? -12.789 -15.414 -9.367 1 44.94 20 ILE B CA 1
ATOM 1395 C C . ILE B 1 20 ? -12.711 -16.078 -10.742 1 44.94 20 ILE B C 1
ATOM 1397 O O . ILE B 1 20 ? -11.641 -16.156 -11.336 1 44.94 20 ILE B O 1
ATOM 1401 N N . CYS B 1 21 ? -13.273 -17.219 -10.977 1 41.62 21 CYS B N 1
ATOM 1402 C CA . CYS B 1 21 ? -13.312 -17.688 -12.359 1 41.62 21 CYS B CA 1
ATOM 1403 C C . CYS B 1 21 ? -14.109 -16.719 -13.234 1 41.62 21 CYS B C 1
ATOM 1405 O O . CYS B 1 21 ? -15.188 -16.281 -12.852 1 41.62 21 CYS B O 1
ATOM 1407 N N . LEU B 1 22 ? -13.586 -16.078 -14.273 1 37.44 22 LEU B N 1
ATOM 1408 C CA . LEU B 1 22 ? -14.25 -15.188 -15.219 1 37.44 22 LEU B CA 1
ATOM 1409 C C . LEU B 1 22 ? -15.383 -15.914 -15.938 1 37.44 22 LEU B C 1
ATOM 1411 O O . LEU B 1 22 ? -15.695 -1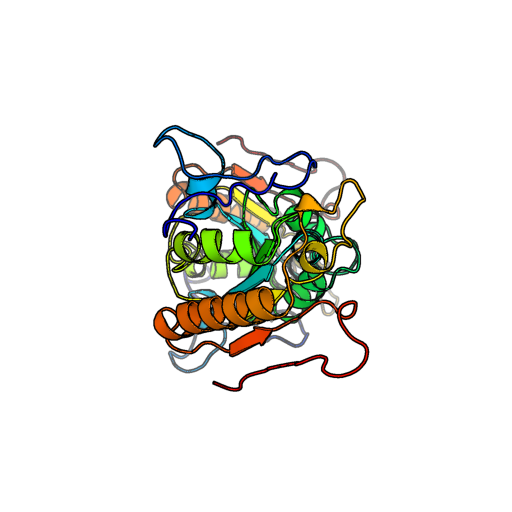5.602 -17.094 1 37.44 22 LEU B O 1
ATOM 1415 N N . ALA B 1 23 ? -15.984 -16.891 -15.727 1 33.75 23 ALA B N 1
ATOM 1416 C CA . ALA B 1 23 ? -17.078 -17.172 -16.656 1 33.75 23 ALA B CA 1
ATOM 1417 C C . ALA B 1 23 ? -17.922 -15.922 -16.891 1 33.75 23 ALA B C 1
ATOM 1419 O O . ALA B 1 23 ? -18.172 -15.555 -18.047 1 33.75 23 ALA B O 1
ATOM 1420 N N . ASP B 1 24 ? -19.188 -15.773 -16.406 1 30.88 24 ASP B N 1
ATOM 1421 C CA . ASP B 1 24 ? -20.219 -14.805 -16.781 1 30.88 24 ASP B CA 1
ATOM 1422 C C . ASP B 1 24 ? -19.75 -13.375 -16.516 1 30.88 24 ASP B C 1
ATOM 1424 O O . ASP B 1 24 ? -19.031 -13.125 -15.547 1 30.88 24 ASP B O 1
ATOM 1428 N N . ALA B 1 25 ? -19.766 -12.422 -17.609 1 31.02 25 ALA B N 1
ATOM 1429 C CA . ALA B 1 25 ? -19.812 -10.961 -17.625 1 31.02 25 ALA B CA 1
ATOM 1430 C C . ALA B 1 25 ? -20.406 -10.414 -16.328 1 31.02 25 ALA B C 1
ATOM 1432 O O . ALA B 1 25 ? -20.625 -9.211 -16.203 1 31.02 25 ALA B O 1
ATOM 1433 N N . SER B 1 26 ? -21.219 -11.125 -15.719 1 29.64 26 SER B N 1
ATOM 1434 C CA . SER B 1 26 ? -21.906 -10.375 -14.664 1 29.64 26 SER B CA 1
ATOM 1435 C C . SER B 1 26 ? -20.953 -10.055 -13.516 1 29.64 26 SER B C 1
ATOM 1437 O O . SER B 1 26 ? -20.844 -8.898 -13.094 1 29.64 26 SER B O 1
ATOM 1439 N N . GLY B 1 27 ? -21.188 -10.664 -12.25 1 30.56 27 GLY B N 1
ATOM 1440 C CA . GLY B 1 27 ? -20.812 -9.914 -11.062 1 30.56 27 GLY B CA 1
ATOM 1441 C C . GLY B 1 27 ? -19.312 -9.758 -10.914 1 30.56 27 GLY B C 1
ATOM 1442 O O . GLY B 1 27 ? -18.531 -10.344 -11.68 1 30.56 27 GLY B O 1
ATOM 1443 N N . GLY B 1 28 ? -18.609 -9.406 -9.531 1 32.25 28 GLY B N 1
ATOM 1444 C CA . GLY B 1 28 ? -17.875 -8.438 -8.742 1 32.25 28 GLY B CA 1
ATOM 1445 C C . GLY B 1 28 ? -16.406 -8.812 -8.57 1 32.25 28 GLY B C 1
ATOM 1446 O O . GLY B 1 28 ? -15.602 -7.988 -8.141 1 32.25 28 GLY B O 1
ATOM 1447 N N . ALA B 1 29 ? -16 -10.109 -8.414 1 37.56 29 ALA B N 1
ATOM 1448 C CA . ALA B 1 29 ? -14.703 -10.281 -7.754 1 37.56 29 ALA B CA 1
ATOM 1449 C C . ALA B 1 29 ? -13.562 -10.188 -8.758 1 37.56 29 ALA B C 1
ATOM 1451 O O . ALA B 1 29 ? -12.492 -9.664 -8.445 1 37.56 29 ALA B O 1
ATOM 1452 N N . GLY B 1 30 ? -13.523 -10.75 -9.914 1 40.78 30 GLY B N 1
ATOM 1453 C CA . GLY B 1 30 ? -12.414 -10.805 -10.852 1 40.78 30 GLY B CA 1
ATOM 1454 C C . GLY B 1 30 ? -11.969 -9.438 -11.328 1 40.78 30 GLY B C 1
ATOM 1455 O O . GLY B 1 30 ? -10.773 -9.188 -11.477 1 40.78 30 GLY B O 1
ATOM 1456 N N . SER B 1 31 ? -12.945 -8.688 -11.867 1 42.44 31 SER B N 1
ATOM 1457 C CA . SER B 1 31 ? -12.758 -7.363 -12.453 1 42.44 31 SER B CA 1
ATOM 1458 C C . SER B 1 31 ? -12.273 -6.359 -11.414 1 42.44 31 SER B C 1
ATOM 1460 O O . SER B 1 31 ? -11.875 -5.246 -11.758 1 42.44 31 SER B O 1
ATOM 1462 N N . GLN B 1 32 ? -12.672 -6.762 -10.266 1 44.69 32 GLN B N 1
ATOM 1463 C CA . GLN B 1 32 ? -12.43 -5.781 -9.219 1 44.69 32 GLN B CA 1
ATOM 1464 C C . GLN B 1 32 ? -10.938 -5.543 -9.016 1 44.69 32 GLN B C 1
ATOM 1466 O O . GLN B 1 32 ? -10.523 -4.445 -8.633 1 44.69 32 GLN B O 1
ATOM 1471 N N . ASP B 1 33 ? -10.18 -6.707 -9.297 1 51.72 33 ASP B N 1
ATOM 1472 C CA . ASP B 1 33 ? -8.758 -6.535 -8.984 1 51.72 33 ASP B CA 1
ATOM 1473 C C . ASP B 1 33 ? -8.102 -5.559 -9.953 1 51.72 33 ASP B C 1
ATOM 1475 O O . ASP B 1 33 ? -7.07 -4.961 -9.641 1 51.72 33 ASP B O 1
ATOM 1479 N N . MET B 1 34 ? -8.805 -5.355 -11.148 1 55.81 34 MET B N 1
ATOM 1480 C CA . MET B 1 34 ? -8.203 -4.48 -12.148 1 55.81 34 MET B CA 1
ATOM 1481 C C . MET B 1 34 ? -8.109 -3.049 -11.633 1 55.81 34 MET B C 1
ATOM 1483 O O . MET B 1 34 ? -7.098 -2.377 -11.828 1 55.81 34 MET B O 1
ATOM 1487 N N . LEU B 1 35 ? -9.234 -2.596 -11.031 1 68.44 35 LEU B N 1
ATOM 1488 C CA . LEU B 1 35 ? -9.195 -1.238 -10.492 1 68.44 35 LEU B CA 1
ATOM 1489 C C . LEU B 1 35 ? -9.516 -1.231 -9 1 68.44 35 LEU B C 1
ATOM 1491 O O . LEU B 1 35 ? -10.68 -1.183 -8.609 1 68.44 35 LEU B O 1
ATOM 1495 N N . ARG B 1 36 ? -8.578 -1.628 -8.242 1 80.06 36 ARG B N 1
ATOM 1496 C CA . ARG B 1 36 ? -8.82 -1.599 -6.805 1 80.06 36 ARG B CA 1
ATOM 1497 C C . ARG B 1 36 ? -8.758 -0.172 -6.266 1 80.06 36 ARG B C 1
ATOM 1499 O O . ARG B 1 36 ? -7.84 0.582 -6.594 1 80.06 36 ARG B O 1
ATOM 1506 N N . PRO B 1 37 ? -9.844 0.2 -5.609 1 85.25 37 PRO B N 1
ATOM 1507 C CA . PRO B 1 37 ? -9.789 1.527 -4.992 1 85.25 37 PRO B CA 1
ATOM 1508 C C . PRO B 1 37 ? -8.609 1.679 -4.027 1 85.25 37 PRO B C 1
ATOM 1510 O O . PRO B 1 37 ? -8 0.683 -3.629 1 85.25 37 PRO B O 1
ATOM 1513 N N . HIS B 1 38 ? -8.25 2.848 -3.809 1 87.75 38 HIS B N 1
ATOM 1514 C CA . HIS B 1 38 ? -7.176 3.037 -2.838 1 87.75 38 HIS B CA 1
ATOM 1515 C C . HIS B 1 38 ? -7.566 4.059 -1.777 1 87.75 38 HIS B C 1
ATOM 1517 O O . HIS B 1 38 ? -8.375 4.953 -2.039 1 87.75 38 HIS B O 1
ATOM 1523 N N . LEU B 1 39 ? -7.09 3.865 -0.572 1 88.81 39 LEU B N 1
ATOM 1524 C CA . LEU B 1 39 ? -7.168 4.754 0.582 1 88.81 39 LEU B CA 1
ATOM 1525 C C . LEU B 1 39 ? -5.809 5.383 0.872 1 88.81 39 LEU B C 1
ATOM 1527 O O . LEU B 1 39 ? -4.781 4.699 0.837 1 88.81 39 LEU B O 1
ATOM 1531 N N . VAL B 1 40 ? -5.84 6.688 1.146 1 90.81 40 VAL B N 1
ATOM 1532 C CA . VAL B 1 40 ? -4.594 7.383 1.445 1 90.81 40 VAL B CA 1
ATOM 1533 C C . VAL B 1 40 ? -4.555 7.762 2.924 1 90.81 40 VAL B C 1
ATOM 1535 O O . VAL B 1 40 ? -5.516 8.32 3.453 1 90.81 40 VAL B O 1
ATOM 1538 N N . LEU B 1 41 ? -3.475 7.359 3.572 1 92.06 41 LEU B N 1
ATOM 1539 C CA . LEU B 1 41 ? -3.219 7.77 4.949 1 92.06 41 LEU B CA 1
ATOM 1540 C C . LEU B 1 41 ? -2.287 8.977 4.996 1 92.06 41 LEU B C 1
ATOM 1542 O O . LEU B 1 41 ? -1.068 8.828 4.875 1 92.06 41 LEU B O 1
ATOM 1546 N N . PHE B 1 42 ? -2.875 10.164 5.145 1 91.94 42 PHE B N 1
ATOM 1547 C CA . PHE B 1 42 ? -2.115 11.406 5.141 1 91.94 42 PHE B CA 1
ATOM 1548 C C . PHE B 1 42 ? -1.915 11.922 6.562 1 91.94 42 PHE B C 1
ATOM 1550 O O . PHE B 1 42 ? -2.883 12.109 7.301 1 91.94 42 PHE B O 1
ATOM 1557 N N . GLY B 1 43 ? -0.57 12.125 6.844 1 92.06 43 GLY B N 1
ATOM 1558 C CA . GLY B 1 43 ? -0.371 12.578 8.211 1 92.06 43 GLY B CA 1
ATOM 1559 C C . GLY B 1 43 ? 1.09 12.766 8.57 1 92.06 43 GLY B C 1
ATOM 1560 O O . GLY B 1 43 ? 1.944 12.875 7.688 1 92.06 43 GLY B O 1
ATOM 1561 N N . ASP B 1 44 ? 1.313 12.867 9.93 1 91.19 44 ASP B N 1
ATOM 1562 C CA . ASP B 1 44 ? 2.639 13.18 10.453 1 91.19 44 ASP B CA 1
ATOM 1563 C C . ASP B 1 44 ? 3.43 11.906 10.742 1 91.19 44 ASP B C 1
ATOM 1565 O O . ASP B 1 44 ? 3.363 10.945 9.977 1 91.19 44 ASP B O 1
ATOM 1569 N N . SER B 1 45 ? 4.223 11.898 11.773 1 93.12 45 SER B N 1
ATOM 1570 C CA . SER B 1 45 ? 5.09 10.766 12.102 1 93.12 45 SER B CA 1
ATOM 1571 C C . SER B 1 45 ? 4.281 9.562 12.57 1 93.12 45 SER B C 1
ATOM 1573 O O . SER B 1 45 ? 4.676 8.414 12.344 1 93.12 45 SER B O 1
ATOM 1575 N N . ILE B 1 46 ? 3.244 9.789 13.227 1 90.19 46 ILE B N 1
ATOM 1576 C CA . ILE B 1 46 ? 2.375 8.703 13.664 1 90.19 46 ILE B CA 1
ATOM 1577 C C . ILE B 1 46 ? 1.864 7.934 12.445 1 90.19 46 ILE B C 1
ATOM 1579 O O . ILE B 1 46 ? 1.839 6.699 12.445 1 90.19 46 ILE B O 1
ATOM 1583 N N . THR B 1 47 ? 1.5 8.664 11.414 1 93.56 47 THR B N 1
ATOM 1584 C CA . THR B 1 47 ? 1.079 8.039 10.164 1 93.56 47 THR B CA 1
ATOM 1585 C C . THR B 1 47 ? 2.264 7.379 9.461 1 93.56 47 THR B C 1
ATOM 1587 O O . THR B 1 47 ? 2.154 6.25 8.984 1 93.56 47 THR B O 1
ATOM 1590 N N . GLU B 1 48 ? 3.352 8.078 9.414 1 94.25 48 GLU B N 1
ATOM 1591 C CA . GLU B 1 48 ? 4.543 7.535 8.766 1 94.25 48 GLU B CA 1
ATOM 1592 C C . GLU B 1 48 ? 4.922 6.18 9.352 1 94.25 48 GLU B C 1
ATOM 1594 O O . GLU B 1 48 ? 5.359 5.281 8.633 1 94.25 48 GLU B O 1
ATOM 1599 N N . GLN B 1 49 ? 4.703 6.023 10.641 1 95.62 49 GLN B N 1
ATOM 1600 C CA . GLN B 1 49 ? 5.145 4.824 11.344 1 95.62 49 GLN B CA 1
ATOM 1601 C C . GLN B 1 49 ? 4.008 3.814 11.477 1 95.62 49 GLN B C 1
ATOM 1603 O O . GLN B 1 49 ? 4.117 2.84 12.227 1 95.62 49 GLN B O 1
ATOM 1608 N N . SER B 1 50 ? 2.953 4.012 10.781 1 95.56 50 SER B N 1
ATOM 1609 C CA . SER B 1 50 ? 1.75 3.215 10.984 1 95.56 50 SER B CA 1
ATOM 1610 C C . SER B 1 50 ? 1.918 1.807 10.422 1 95.56 50 SER B C 1
ATOM 1612 O O . SER B 1 50 ? 1.07 0.939 10.648 1 95.56 50 SER B O 1
ATOM 1614 N N . PHE B 1 51 ? 2.975 1.456 9.773 1 97.19 51 PHE B N 1
ATOM 1615 C CA . PHE B 1 51 ? 3.186 0.124 9.227 1 97.19 51 PHE B CA 1
ATOM 1616 C C . PHE B 1 51 ? 4.227 -0.64 10.031 1 97.19 51 PHE B C 1
ATOM 1618 O O . PHE B 1 51 ? 4.629 -1.741 9.648 1 97.19 51 PHE B O 1
ATOM 1625 N N . ARG B 1 52 ? 4.711 -0.083 11.078 1 96.06 52 ARG B N 1
ATOM 1626 C CA . ARG B 1 52 ? 5.535 -0.828 12.023 1 96.06 52 ARG B CA 1
ATOM 1627 C C . ARG B 1 52 ? 4.758 -1.994 12.625 1 96.06 52 ARG B C 1
ATOM 1629 O O . ARG B 1 52 ? 3.535 -2.064 12.492 1 96.06 52 ARG B O 1
ATOM 1636 N N . PRO B 1 53 ? 5.504 -2.941 13.164 1 95 53 PRO B N 1
ATOM 1637 C CA . PRO B 1 53 ? 4.785 -4.07 13.766 1 95 53 PRO B CA 1
ATOM 1638 C C . PRO B 1 53 ? 3.674 -3.623 14.711 1 95 53 PRO B C 1
ATOM 1640 O O . PRO B 1 53 ? 3.922 -2.85 15.641 1 95 53 PRO B O 1
ATOM 1643 N N . GLY B 1 54 ? 2.537 -4.098 14.414 1 92.44 54 GLY B N 1
ATOM 1644 C CA . GLY B 1 54 ? 1.382 -3.75 15.227 1 92.44 54 GLY B CA 1
ATOM 1645 C C . GLY B 1 54 ? 0.772 -2.412 14.852 1 92.44 54 GLY B C 1
ATOM 1646 O O . GLY B 1 54 ? -0.143 -1.931 15.523 1 92.44 54 GLY B O 1
ATOM 1647 N N . GLY B 1 55 ? 1.172 -1.824 13.789 1 94.75 55 GLY B N 1
ATOM 1648 C CA . GLY B 1 55 ? 0.7 -0.509 13.391 1 94.75 55 GLY B CA 1
ATOM 1649 C C . GLY B 1 55 ? -0.671 -0.539 12.742 1 94.75 55 GLY B C 1
ATOM 1650 O O . GLY B 1 55 ? -1.037 -1.523 12.094 1 94.75 55 GLY B O 1
ATOM 1651 N N . TRP B 1 56 ? -1.367 0.587 12.883 1 93.31 56 TRP B N 1
ATOM 1652 C CA . TRP B 1 56 ? -2.748 0.653 12.414 1 93.31 56 TRP B CA 1
ATOM 1653 C C . TRP B 1 56 ? -2.805 0.699 10.891 1 93.31 56 TRP B C 1
ATOM 1655 O O . TRP B 1 56 ? -3.76 0.211 10.281 1 93.31 56 TRP B O 1
ATOM 1665 N N . GLY B 1 57 ? -1.845 1.285 10.211 1 95.75 57 GLY B N 1
ATOM 1666 C CA . GLY B 1 57 ? -1.785 1.245 8.758 1 95.75 57 GLY B CA 1
ATOM 1667 C C . GLY B 1 57 ? -1.635 -0.159 8.211 1 95.75 57 GLY B C 1
ATOM 1668 O O . GLY B 1 57 ? -2.311 -0.529 7.246 1 95.75 57 GLY B O 1
ATOM 1669 N N . ALA B 1 58 ? -0.753 -0.912 8.844 1 96.81 58 ALA B N 1
ATOM 1670 C CA . ALA B 1 58 ? -0.572 -2.307 8.445 1 96.81 58 ALA B CA 1
ATOM 1671 C C . ALA B 1 58 ? -1.854 -3.107 8.656 1 96.81 58 ALA B C 1
ATOM 1673 O O . ALA B 1 58 ? -2.223 -3.932 7.82 1 96.81 58 ALA B O 1
ATOM 1674 N N . ALA B 1 59 ? -2.512 -2.857 9.773 1 95.81 59 ALA B N 1
ATOM 1675 C CA . ALA B 1 59 ? -3.762 -3.553 10.062 1 95.81 59 ALA B CA 1
ATOM 1676 C C . ALA B 1 59 ? -4.82 -3.242 9.008 1 95.81 59 ALA B C 1
ATOM 1678 O O . ALA B 1 59 ? -5.57 -4.129 8.594 1 95.81 59 ALA B O 1
ATOM 1679 N N . LEU B 1 60 ? -4.898 -2.023 8.609 1 94.31 60 LEU B N 1
ATOM 1680 C CA . LEU B 1 60 ? -5.828 -1.644 7.551 1 94.31 60 LEU B CA 1
ATOM 1681 C C . LEU B 1 60 ? -5.488 -2.365 6.25 1 94.31 60 LEU B C 1
ATOM 1683 O O . LEU B 1 60 ? -6.383 -2.879 5.57 1 94.31 60 LEU B O 1
ATOM 1687 N N . ALA B 1 61 ? -4.23 -2.404 5.852 1 96.19 61 ALA B N 1
ATOM 1688 C CA . ALA B 1 61 ? -3.801 -3.074 4.629 1 96.19 61 ALA B CA 1
ATOM 1689 C C . ALA B 1 61 ? -4.148 -4.562 4.664 1 96.19 61 ALA B C 1
ATOM 1691 O O . ALA B 1 61 ? -4.559 -5.133 3.654 1 96.19 61 ALA B O 1
ATOM 1692 N N . ASP B 1 62 ? -3.967 -5.125 5.797 1 95.69 62 ASP B N 1
ATOM 1693 C CA . ASP B 1 62 ? -4.316 -6.531 5.953 1 95.69 62 ASP B CA 1
ATOM 1694 C C . ASP B 1 62 ? -5.816 -6.746 5.797 1 95.69 62 ASP B C 1
ATOM 1696 O O . ASP B 1 62 ? -6.25 -7.633 5.055 1 95.69 62 ASP B O 1
ATOM 1700 N N . THR B 1 63 ? -6.578 -5.91 6.477 1 93.94 63 THR B N 1
ATOM 1701 C CA . THR B 1 63 ? -8.031 -6.027 6.488 1 93.94 63 THR B CA 1
ATOM 1702 C C . THR B 1 63 ? -8.602 -5.848 5.086 1 93.94 63 THR B C 1
ATOM 1704 O O . THR B 1 63 ? -9.555 -6.535 4.703 1 93.94 63 THR B O 1
ATOM 1707 N N . TYR B 1 64 ? -7.965 -5.035 4.293 1 92.69 64 TYR B N 1
ATOM 1708 C CA . TYR B 1 64 ? -8.547 -4.688 3.004 1 92.69 64 TYR B CA 1
ATOM 1709 C C . TYR B 1 64 ? -7.742 -5.293 1.86 1 92.69 64 TYR B C 1
ATOM 1711 O O . TYR B 1 64 ? -7.883 -4.883 0.707 1 92.69 64 TYR B O 1
ATOM 1719 N N . SER B 1 65 ? -6.77 -6.176 2.059 1 90.25 65 SER B N 1
ATOM 1720 C CA . SER B 1 65 ? -5.805 -6.723 1.11 1 90.25 65 SER B CA 1
ATOM 1721 C C . SER B 1 65 ? -6.484 -7.164 -0.18 1 90.25 65 SER B C 1
ATOM 1723 O O . SER B 1 65 ? -5.902 -7.066 -1.262 1 90.25 65 SER B O 1
ATOM 1725 N N . ARG B 1 66 ? -7.691 -7.574 -0.336 1 88.19 66 ARG B N 1
ATOM 1726 C CA . ARG B 1 66 ? -8.359 -8.031 -1.553 1 88.19 66 ARG B CA 1
ATOM 1727 C C . ARG B 1 66 ? -9.438 -7.051 -1.991 1 88.19 66 ARG B C 1
ATOM 1729 O O . ARG B 1 66 ? -10.156 -7.305 -2.961 1 88.19 66 ARG B O 1
ATOM 1736 N N . LYS B 1 67 ? -9.43 -5.918 -1.288 1 88.88 67 LYS B N 1
ATOM 1737 C CA . LYS B 1 67 ? -10.562 -5.02 -1.52 1 88.88 67 LYS B CA 1
ATOM 1738 C C . LYS B 1 67 ? -10.078 -3.625 -1.908 1 88.88 67 LYS B C 1
ATOM 1740 O O . LYS B 1 67 ? -10.688 -2.965 -2.75 1 88.88 67 LYS B O 1
ATOM 1745 N N . ALA B 1 68 ? -8.953 -3.189 -1.311 1 90.44 68 ALA B N 1
ATOM 1746 C CA . ALA B 1 68 ? -8.453 -1.838 -1.546 1 90.44 68 ALA B CA 1
ATOM 1747 C C . ALA B 1 68 ? -6.961 -1.748 -1.255 1 90.44 68 ALA B C 1
ATOM 1749 O O . ALA B 1 68 ? -6.438 -2.49 -0.42 1 90.44 68 ALA B O 1
ATOM 1750 N N . ASP B 1 69 ? -6.359 -0.85 -1.916 1 91.31 69 ASP B N 1
ATOM 1751 C CA . ASP B 1 69 ? -4.957 -0.552 -1.639 1 91.31 69 ASP B CA 1
ATOM 1752 C C . ASP B 1 69 ? -4.828 0.563 -0.604 1 91.31 69 ASP B C 1
ATOM 1754 O O . ASP B 1 69 ? -5.551 1.56 -0.663 1 91.31 69 ASP B O 1
ATOM 1758 N N . ILE B 1 70 ? -3.945 0.335 0.364 1 93.06 70 ILE B N 1
ATOM 1759 C CA . ILE B 1 70 ? -3.648 1.341 1.378 1 93.06 70 ILE B CA 1
ATOM 1760 C C . ILE B 1 70 ? -2.326 2.029 1.05 1 93.06 70 ILE B C 1
ATOM 1762 O O . ILE B 1 70 ? -1.289 1.373 0.936 1 93.06 70 ILE B O 1
ATOM 1766 N N . VAL B 1 71 ? -2.375 3.328 0.897 1 91.56 71 VAL B N 1
ATOM 1767 C CA . VAL B 1 71 ? -1.198 4.117 0.552 1 91.56 71 VAL B CA 1
ATOM 1768 C C . VAL B 1 71 ? -0.865 5.074 1.692 1 91.56 71 VAL B C 1
ATOM 1770 O O . VAL B 1 71 ? -1.732 5.816 2.162 1 91.56 71 VAL B O 1
ATOM 1773 N N . VAL B 1 72 ? 0.375 5.043 2.119 1 93.62 72 VAL B N 1
ATOM 1774 C CA . VAL B 1 72 ? 0.771 5.859 3.262 1 93.62 72 VAL B CA 1
ATOM 1775 C C . VAL B 1 72 ? 1.472 7.125 2.777 1 93.62 72 VAL B C 1
ATOM 1777 O O . VAL B 1 72 ? 2.379 7.059 1.944 1 93.62 72 VAL B O 1
ATOM 1780 N N . ARG B 1 73 ? 0.951 8.227 3.211 1 93.12 73 ARG B N 1
ATOM 1781 C CA . ARG B 1 73 ? 1.556 9.547 3.057 1 93.12 73 ARG B CA 1
ATOM 1782 C C . ARG B 1 73 ? 1.823 10.188 4.414 1 93.12 73 ARG B C 1
ATOM 1784 O O . ARG B 1 73 ? 1.218 11.203 4.758 1 93.12 73 ARG B O 1
ATOM 1791 N N . GLY B 1 74 ? 2.711 9.578 5.125 1 93.06 74 GLY B N 1
ATOM 1792 C CA . GLY B 1 74 ? 3.145 10.055 6.43 1 93.06 74 GLY B CA 1
ATOM 1793 C C . GLY B 1 74 ? 4.434 10.852 6.371 1 93.06 74 GLY B C 1
ATOM 1794 O O . GLY B 1 74 ? 5.402 10.43 5.738 1 93.06 74 GLY B O 1
ATOM 1795 N N . TYR B 1 75 ? 4.434 11.961 7.09 1 91.69 75 TYR B N 1
ATOM 1796 C CA . TYR B 1 75 ? 5.582 12.859 7.039 1 91.69 75 TYR B CA 1
ATOM 1797 C C . TYR B 1 75 ? 6.035 13.25 8.445 1 91.69 75 TYR B C 1
ATOM 1799 O O . TYR B 1 75 ? 5.418 14.094 9.086 1 91.69 75 TYR B O 1
ATOM 1807 N N . GLY B 1 76 ? 7.121 12.68 8.805 1 89.94 76 GLY B N 1
ATOM 1808 C CA . GLY B 1 76 ? 7.668 12.867 10.141 1 89.94 76 GLY B CA 1
ATOM 1809 C C . GLY B 1 76 ? 7.992 14.312 10.461 1 89.94 76 GLY B C 1
ATOM 1810 O O . GLY B 1 76 ? 8.648 14.992 9.664 1 89.94 76 GLY B O 1
ATOM 1811 N N . GLY B 1 77 ? 7.547 14.781 11.609 1 88.44 77 GLY B N 1
ATOM 1812 C CA . GLY B 1 77 ? 7.879 16.109 12.094 1 88.44 77 GLY B CA 1
ATOM 1813 C C . GLY B 1 77 ? 6.98 17.203 11.531 1 88.44 77 GLY B C 1
ATOM 1814 O O . GLY B 1 77 ? 7.066 18.359 11.945 1 88.44 77 GLY B O 1
ATOM 1815 N N . TYR B 1 78 ? 6.133 16.828 10.625 1 90.12 78 TYR B N 1
ATOM 1816 C CA . TYR B 1 78 ? 5.305 17.844 9.984 1 90.12 78 TYR B CA 1
ATOM 1817 C C . TYR B 1 78 ? 4.133 18.234 10.875 1 90.12 78 TYR B C 1
ATOM 1819 O O . TYR B 1 78 ? 3.518 17.375 11.516 1 90.12 78 TYR B O 1
ATOM 1827 N N . ASN B 1 79 ? 3.914 19.531 10.977 1 91 79 ASN B N 1
ATOM 1828 C CA . ASN B 1 79 ? 2.709 20.062 11.594 1 91 79 ASN B CA 1
ATOM 1829 C C . ASN B 1 79 ? 1.669 20.453 10.539 1 91 79 ASN B C 1
ATOM 1831 O O . ASN B 1 79 ? 1.84 20.156 9.359 1 91 79 ASN B O 1
ATOM 1835 N N . SER B 1 80 ? 0.538 21.031 10.969 1 90.06 80 SER B N 1
ATOM 1836 C CA . SER B 1 80 ? -0.567 21.312 10.062 1 90.06 80 SER B CA 1
ATOM 1837 C C . SER B 1 80 ? -0.18 22.375 9.031 1 90.06 80 SER B C 1
ATOM 1839 O O . SER B 1 80 ? -0.731 22.406 7.934 1 90.06 80 SER B O 1
ATOM 1841 N N . ARG B 1 81 ? 0.833 23.234 9.344 1 90.62 81 ARG B N 1
ATOM 1842 C CA . ARG B 1 81 ? 1.311 24.219 8.375 1 90.62 81 ARG B CA 1
ATOM 1843 C C . ARG B 1 81 ? 1.987 23.531 7.191 1 90.62 81 ARG B C 1
ATOM 1845 O O . ARG B 1 81 ? 1.736 23.875 6.035 1 90.62 81 ARG B O 1
ATOM 1852 N N . TRP B 1 82 ? 2.766 22.594 7.566 1 90.19 82 TRP B N 1
ATOM 1853 C CA . TRP B 1 82 ? 3.469 21.844 6.539 1 90.19 82 TRP B CA 1
ATOM 1854 C C . TRP B 1 82 ? 2.502 20.953 5.754 1 90.19 82 TRP B C 1
ATOM 1856 O O . TRP B 1 82 ? 2.678 20.75 4.551 1 90.19 82 TRP B O 1
ATOM 1866 N N . ALA B 1 83 ? 1.536 20.453 6.434 1 90.69 83 ALA B N 1
ATOM 1867 C CA . ALA B 1 83 ? 0.511 19.656 5.766 1 90.69 83 ALA B CA 1
ATOM 1868 C C . ALA B 1 83 ? -0.196 20.469 4.684 1 90.69 83 ALA B C 1
ATOM 1870 O O . ALA B 1 83 ? -0.465 19.953 3.592 1 90.69 83 ALA B O 1
ATOM 1871 N N . LEU B 1 84 ? -0.547 21.641 4.988 1 88.06 84 LEU B N 1
ATOM 1872 C CA . LEU B 1 84 ? -1.219 22.516 4.047 1 88.06 84 LEU B CA 1
ATOM 1873 C C . LEU B 1 84 ? -0.368 22.734 2.799 1 88.06 84 LEU B C 1
ATOM 1875 O O . LEU B 1 84 ? -0.89 22.75 1.682 1 88.06 84 LEU B O 1
ATOM 1879 N N . PHE B 1 85 ? 0.812 22.859 3.045 1 85.25 85 PHE B N 1
ATOM 1880 C CA . PHE B 1 85 ? 1.743 23.031 1.937 1 85.25 85 PHE B CA 1
ATOM 1881 C C . PHE B 1 85 ? 1.801 21.781 1.069 1 85.25 85 PHE B C 1
ATOM 1883 O O . PHE B 1 85 ? 1.766 21.875 -0.16 1 85.25 85 PHE B O 1
ATOM 1890 N N . LEU B 1 86 ? 1.754 20.656 1.652 1 86.31 86 LEU B N 1
ATOM 1891 C CA . LEU B 1 86 ? 1.967 19.391 0.966 1 86.31 86 LEU B CA 1
ATOM 1892 C C . LEU B 1 86 ? 0.697 18.938 0.253 1 86.31 86 LEU B C 1
ATOM 1894 O O . LEU B 1 86 ? 0.765 18.281 -0.791 1 86.31 86 LEU B O 1
ATOM 1898 N N . ILE B 1 87 ? -0.381 19.25 0.803 1 84.44 87 ILE B N 1
ATOM 1899 C CA . ILE B 1 87 ? -1.633 18.688 0.302 1 84.44 87 ILE B CA 1
ATOM 1900 C C . ILE B 1 87 ? -1.838 19.109 -1.152 1 84.44 87 ILE B C 1
ATOM 1902 O O . ILE B 1 87 ? -2.4 18.359 -1.949 1 84.44 87 ILE B O 1
ATOM 1906 N N . GLN B 1 88 ? -1.415 20.188 -1.558 1 76.06 88 GLN B N 1
ATOM 1907 C CA . GLN B 1 88 ? -1.568 20.719 -2.91 1 76.06 88 GLN B CA 1
ATOM 1908 C C . GLN B 1 88 ? -0.684 19.969 -3.898 1 76.06 88 GLN B C 1
ATOM 1910 O O . GLN B 1 88 ? -0.976 19.922 -5.094 1 76.06 88 GLN B O 1
ATOM 1915 N N . ARG B 1 89 ? 0.243 19.375 -3.352 1 76.44 89 ARG B N 1
ATOM 1916 C CA . ARG B 1 89 ? 1.225 18.719 -4.203 1 76.44 89 ARG B CA 1
ATOM 1917 C C . ARG B 1 89 ? 0.94 17.219 -4.305 1 76.44 89 ARG B C 1
ATOM 1919 O O . ARG B 1 89 ? 1.271 16.578 -5.309 1 76.44 89 ARG B O 1
ATOM 1926 N N . ILE B 1 90 ? 0.458 16.766 -3.33 1 78.94 90 ILE B N 1
ATOM 1927 C CA . ILE B 1 90 ? 0.21 15.328 -3.264 1 78.94 90 ILE B CA 1
ATOM 1928 C C . ILE B 1 90 ? -1.132 15.008 -3.916 1 78.94 90 ILE B C 1
ATOM 1930 O O . ILE B 1 90 ? -1.261 14 -4.621 1 78.94 90 ILE B O 1
ATOM 1934 N N . PHE B 1 91 ? -2.057 15.984 -3.734 1 72.69 91 PHE B N 1
ATOM 1935 C CA . PHE B 1 91 ? -3.393 15.75 -4.273 1 72.69 91 PHE B CA 1
ATOM 1936 C C . PHE B 1 91 ? -3.697 16.734 -5.395 1 72.69 91 PHE B C 1
ATOM 1938 O O . PHE B 1 91 ? -3.514 17.953 -5.234 1 72.69 91 PHE B O 1
ATOM 1945 N N . PRO B 1 92 ? -4.133 16.125 -6.648 1 61.78 92 PRO B N 1
ATOM 1946 C CA . PRO B 1 92 ? -4.562 14.734 -6.844 1 61.78 92 PRO B CA 1
ATOM 1947 C C . PRO B 1 92 ? -3.395 13.781 -7.07 1 61.78 92 PRO B C 1
ATOM 1949 O O . PRO B 1 92 ? -2.354 14.188 -7.594 1 61.78 92 PRO B O 1
ATOM 1952 N N . LEU B 1 93 ? -3.578 12.609 -6.48 1 62.94 93 LEU B N 1
ATOM 1953 C CA . LEU B 1 93 ? -2.652 11.523 -6.805 1 62.94 93 LEU B CA 1
ATOM 1954 C C . LEU B 1 93 ? -2.746 11.156 -8.281 1 62.94 93 LEU B C 1
ATOM 1956 O O . LEU B 1 93 ? -3.773 11.391 -8.922 1 62.94 93 LEU B O 1
ATOM 1960 N N . VAL B 1 94 ? -1.642 10.766 -8.781 1 61.91 94 VAL B N 1
ATOM 1961 C CA . VAL B 1 94 ? -1.669 10.258 -10.148 1 61.91 94 VAL B CA 1
ATOM 1962 C C . VAL B 1 94 ? -2.586 9.039 -10.227 1 61.91 94 VAL B C 1
ATOM 1964 O O . VAL B 1 94 ? -2.529 8.148 -9.375 1 61.91 94 VAL B O 1
ATOM 1967 N N . GLY B 1 95 ? -3.516 9.172 -11.227 1 66.88 95 GLY B N 1
ATOM 1968 C CA . GLY B 1 95 ? -4.438 8.062 -11.422 1 66.88 95 GLY B CA 1
ATOM 1969 C C . GLY B 1 95 ? -5.809 8.312 -10.82 1 66.88 95 GLY B C 1
ATOM 1970 O O . GLY B 1 95 ? -6.297 9.445 -10.828 1 66.88 95 GLY B O 1
ATOM 1971 N N . LEU B 1 96 ? -6.367 7.23 -10.359 1 71.38 96 LEU B N 1
ATOM 1972 C CA . LEU B 1 96 ? -7.703 7.305 -9.781 1 71.38 96 LEU B CA 1
ATOM 1973 C C . LEU B 1 96 ? -7.668 7.969 -8.406 1 71.38 96 LEU B C 1
ATOM 1975 O O . LEU B 1 96 ? -6.75 7.723 -7.617 1 71.38 96 LEU B O 1
ATOM 1979 N N . PRO B 1 97 ? -8.602 8.828 -8.25 1 78.94 97 PRO B N 1
ATOM 1980 C CA . PRO B 1 97 ? -8.664 9.422 -6.91 1 78.94 97 PRO B CA 1
ATOM 1981 C C . PRO B 1 97 ? -8.914 8.383 -5.812 1 78.94 97 PRO B C 1
ATOM 1983 O O . PRO B 1 97 ? -9.625 7.406 -6.035 1 78.94 97 PRO B O 1
ATOM 1986 N N . PRO B 1 98 ? -8.328 8.703 -4.688 1 85.19 98 PRO B N 1
ATOM 1987 C CA . PRO B 1 98 ? -8.625 7.785 -3.58 1 85.19 98 PRO B CA 1
ATOM 1988 C C . PRO B 1 98 ? -10.094 7.816 -3.164 1 85.19 98 PRO B C 1
ATOM 1990 O O . PRO B 1 98 ? -10.742 8.859 -3.264 1 85.19 98 PRO B O 1
ATOM 1993 N N . VAL B 1 99 ? -10.531 6.676 -2.736 1 83.62 99 VAL B N 1
ATOM 1994 C CA . VAL B 1 99 ? -11.922 6.594 -2.305 1 83.62 99 VAL B CA 1
ATOM 1995 C C . VAL B 1 99 ? -12.07 7.184 -0.902 1 83.62 99 VAL B C 1
ATOM 1997 O O . VAL B 1 99 ? -13.164 7.551 -0.486 1 83.62 99 VAL B O 1
ATOM 2000 N N . ALA B 1 100 ? -10.945 7.219 -0.131 1 84.88 100 ALA B N 1
ATOM 2001 C CA . ALA B 1 100 ? -10.906 7.809 1.203 1 84.88 100 ALA B CA 1
ATOM 2002 C C . ALA B 1 100 ? -9.5 8.281 1.55 1 84.88 100 ALA B C 1
ATOM 2004 O O . ALA B 1 100 ? -8.516 7.727 1.065 1 84.88 100 ALA B O 1
ATOM 2005 N N . THR B 1 101 ? -9.484 9.344 2.293 1 88.06 101 THR B N 1
ATOM 2006 C CA . THR B 1 101 ? -8.227 9.859 2.82 1 88.06 101 THR B CA 1
ATOM 2007 C C . THR B 1 101 ? -8.352 10.156 4.312 1 88.06 101 THR B C 1
ATOM 2009 O O . THR B 1 101 ? -9.312 10.789 4.746 1 88.06 101 THR B O 1
ATOM 2012 N N . THR B 1 102 ? -7.41 9.625 5.066 1 87.81 102 THR B N 1
ATOM 2013 C CA . THR B 1 102 ? -7.336 10.016 6.469 1 87.81 102 THR B CA 1
ATOM 2014 C C . THR B 1 102 ? -6.367 11.18 6.652 1 87.81 102 THR B C 1
ATOM 2016 O O . THR B 1 102 ? -5.395 11.312 5.906 1 87.81 102 THR B O 1
ATOM 2019 N N . ILE B 1 103 ? -6.676 12 7.586 1 88.62 103 ILE B N 1
ATOM 2020 C CA . ILE B 1 103 ? -5.812 13.117 7.953 1 88.62 103 ILE B CA 1
ATOM 2021 C C . ILE B 1 103 ? -5.441 13.023 9.43 1 88.62 103 ILE B C 1
ATOM 2023 O O . ILE B 1 103 ? -6.316 13.039 10.305 1 88.62 103 ILE B O 1
ATOM 2027 N N . PHE B 1 104 ? -4.109 12.867 9.688 1 88.75 104 PHE B N 1
ATOM 2028 C CA . PHE B 1 104 ? -3.666 12.734 11.07 1 88.75 104 PHE B CA 1
ATOM 2029 C C . PHE B 1 104 ? -2.51 13.68 11.367 1 88.75 104 PHE B C 1
ATOM 2031 O O . PHE B 1 104 ? -1.345 13.328 11.172 1 88.75 104 PHE B O 1
ATOM 2038 N N . PHE B 1 105 ? -2.854 14.898 11.828 1 89.38 105 PHE B N 1
ATOM 2039 C CA . PHE B 1 105 ? -1.912 15.906 12.305 1 89.38 105 PHE B CA 1
ATOM 2040 C C . PHE B 1 105 ? -2.357 16.469 13.648 1 89.38 105 PHE B C 1
ATOM 2042 O O . PHE B 1 105 ? -3.525 16.359 14.023 1 89.38 105 PHE B O 1
ATOM 2049 N N . GLY B 1 106 ? -1.394 17.141 14.375 1 87.25 106 GLY B N 1
ATOM 2050 C CA . GLY B 1 106 ? -1.753 17.734 15.648 1 87.25 106 GLY B CA 1
ATOM 2051 C C . GLY B 1 106 ? -0.686 17.562 16.703 1 87.25 106 GLY B C 1
ATOM 2052 O O . GLY B 1 106 ? -0.424 18.484 17.484 1 87.25 106 GLY B O 1
ATOM 2053 N N . ALA B 1 107 ? -0.074 16.375 16.734 1 85.12 107 ALA B N 1
ATOM 2054 C CA . ALA B 1 107 ? 0.919 16.094 17.766 1 85.12 107 ALA B CA 1
ATOM 2055 C C . ALA B 1 107 ? 2.057 17.109 17.734 1 85.12 107 ALA B C 1
ATOM 2057 O O . ALA B 1 107 ? 2.459 17.625 18.781 1 85.12 107 ALA B O 1
ATOM 2058 N N . ASN B 1 108 ? 2.541 17.359 16.547 1 87.06 108 ASN B N 1
ATOM 2059 C CA . ASN B 1 108 ? 3.625 18.328 16.406 1 87.06 108 ASN B CA 1
ATOM 2060 C C . ASN B 1 108 ? 3.125 19.75 16.562 1 87.06 108 ASN B C 1
ATOM 2062 O O . ASN B 1 108 ? 3.85 20.625 17.047 1 87.06 108 ASN B O 1
ATOM 2066 N N . ASP B 1 109 ? 1.924 20 16.219 1 87.44 109 ASP B N 1
ATOM 2067 C CA . ASP B 1 109 ? 1.303 21.312 16.359 1 87.44 109 ASP B CA 1
ATOM 2068 C C . ASP B 1 109 ? 1.189 21.719 17.828 1 87.44 109 ASP B C 1
ATOM 2070 O O . ASP B 1 109 ? 1.267 22.906 18.156 1 87.44 109 ASP B O 1
ATOM 2074 N N . ALA B 1 110 ? 0.976 20.734 18.672 1 85.75 110 ALA B N 1
ATOM 2075 C CA . ALA B 1 110 ? 0.733 20.969 20.094 1 85.75 110 ALA B CA 1
ATOM 2076 C C . ALA B 1 110 ? 2.047 21.141 20.844 1 85.75 110 ALA B C 1
ATOM 2078 O O . ALA B 1 110 ? 2.047 21.312 22.062 1 85.75 110 ALA B O 1
ATOM 2079 N N . ALA B 1 111 ? 3.1 21.016 20.188 1 80.94 111 ALA B N 1
ATOM 2080 C CA . ALA B 1 111 ? 4.379 21.188 20.875 1 80.94 111 ALA B CA 1
ATOM 2081 C C . ALA B 1 111 ? 4.41 22.484 21.672 1 80.94 111 ALA B C 1
ATOM 2083 O O . ALA B 1 111 ? 3.848 23.5 21.234 1 80.94 111 ALA B O 1
ATOM 2084 N N . LEU B 1 112 ? 4.766 22.391 22.953 1 69.31 112 LEU B N 1
ATOM 2085 C CA . LEU B 1 112 ? 4.801 23.547 23.844 1 69.31 112 LEU B CA 1
ATOM 2086 C C . LEU B 1 112 ? 5.945 24.484 23.469 1 69.31 112 LEU B C 1
ATOM 2088 O O . LEU B 1 112 ? 7.004 24.031 23.016 1 69.31 112 LEU B O 1
ATOM 2092 N N . PRO B 1 113 ? 5.539 25.859 23.625 1 60.12 113 PRO B N 1
ATOM 2093 C CA . PRO B 1 113 ? 6.57 26.875 23.422 1 60.12 113 PRO B CA 1
ATOM 2094 C C . PRO B 1 113 ? 7.758 26.719 24.359 1 60.12 113 PRO B C 1
ATOM 2096 O O . PRO B 1 113 ? 7.578 26.391 25.547 1 60.12 113 PRO B O 1
ATOM 2099 N N . GLY B 1 114 ? 9.016 26.703 23.875 1 57.75 114 GLY B N 1
ATOM 2100 C CA . GLY B 1 114 ? 10.195 26.766 24.719 1 57.75 114 GLY B CA 1
ATOM 2101 C C . GLY B 1 114 ? 11.195 25.656 24.453 1 57.75 114 GLY B C 1
ATOM 2102 O O . GLY B 1 114 ? 12.344 25.719 24.891 1 57.75 114 GLY B O 1
ATOM 2103 N N . ARG B 1 115 ? 10.664 24.469 24.188 1 56.06 115 ARG B N 1
ATOM 2104 C CA . ARG B 1 115 ? 11.648 23.406 23.953 1 56.06 115 ARG B CA 1
ATOM 2105 C C . ARG B 1 115 ? 11.992 23.297 22.469 1 56.06 115 ARG B C 1
ATOM 2107 O O . ARG B 1 115 ? 11.5 24.078 21.656 1 56.06 115 ARG B O 1
ATOM 2114 N N . THR B 1 116 ? 13 22.625 22.125 1 54.44 116 THR B N 1
ATOM 2115 C CA . THR B 1 116 ? 13.477 22.406 20.766 1 54.44 116 THR B CA 1
ATOM 2116 C C . THR B 1 116 ? 12.305 22.188 19.812 1 54.44 116 THR B C 1
ATOM 2118 O O . THR B 1 116 ? 12.367 22.547 18.641 1 54.44 116 THR B O 1
ATOM 2121 N N . SER B 1 117 ? 11.141 21.828 20.391 1 57.16 117 SER B N 1
ATOM 2122 C CA . SER B 1 117 ? 9.953 21.531 19.594 1 57.16 117 SER B CA 1
ATOM 2123 C C . SER B 1 117 ? 9.055 22.75 19.453 1 57.16 117 SER B C 1
ATOM 2125 O O . SER B 1 117 ? 8.023 22.688 18.781 1 57.16 117 SER B O 1
ATOM 2127 N N . GLN B 1 118 ? 9.477 23.891 20 1 59.38 118 GLN B N 1
ATOM 2128 C CA . GLN B 1 118 ? 8.68 25.109 20 1 59.38 118 GLN B CA 1
ATOM 2129 C C . GLN B 1 118 ? 8.422 25.609 18.594 1 59.38 118 GLN B C 1
ATOM 2131 O O . GLN B 1 118 ? 7.375 26.203 18.312 1 59.38 118 GLN B O 1
ATOM 2136 N N . ARG B 1 119 ? 9.328 25.156 17.781 1 69.44 119 ARG B N 1
ATOM 2137 C CA . ARG B 1 119 ? 9.242 25.672 16.422 1 69.44 119 ARG B CA 1
ATOM 2138 C C . ARG B 1 119 ? 8.117 24.969 15.656 1 69.44 119 ARG B C 1
ATOM 2140 O O . ARG B 1 119 ? 7.625 25.5 14.656 1 69.44 119 ARG B O 1
ATOM 2147 N N . GLN B 1 120 ? 7.609 23.984 16.312 1 81.12 120 GLN B N 1
ATOM 2148 C CA . GLN B 1 120 ? 6.574 23.25 15.578 1 81.12 120 GLN B CA 1
ATOM 2149 C C . GLN B 1 120 ? 5.18 23.703 16 1 81.12 120 GLN B C 1
ATOM 2151 O O . GLN B 1 120 ? 4.191 23.391 15.336 1 81.12 120 GLN B O 1
ATOM 2156 N N . HIS B 1 121 ? 5.141 24.516 17.031 1 86 121 HIS B N 1
ATOM 2157 C CA . HIS B 1 121 ? 3.852 24.859 17.625 1 86 121 HIS B CA 1
ATOM 2158 C C . HIS B 1 121 ? 2.986 25.641 16.641 1 86 121 HIS B C 1
ATOM 2160 O O . HIS B 1 121 ? 3.475 26.547 15.969 1 86 121 HIS B O 1
ATOM 2166 N N . VAL B 1 122 ? 1.791 25.219 16.578 1 87.56 122 VAL B N 1
ATOM 2167 C CA . VAL B 1 122 ? 0.768 25.922 15.812 1 87.56 122 VAL B CA 1
ATOM 2168 C C . VAL B 1 122 ? -0.398 26.297 16.719 1 87.56 122 VAL B C 1
ATOM 2170 O O . VAL B 1 122 ? -0.997 25.422 17.359 1 87.56 122 VAL B O 1
ATOM 2173 N N . PRO B 1 123 ? -0.658 27.625 16.891 1 88.56 123 PRO B N 1
ATOM 2174 C CA . PRO B 1 123 ? -1.81 28.016 17.703 1 88.56 123 PRO B CA 1
ATOM 2175 C C . PRO B 1 123 ? -3.09 27.281 17.312 1 88.56 123 PRO B C 1
ATOM 2177 O O . PRO B 1 123 ? -3.311 27.016 16.125 1 88.56 123 PRO B O 1
ATOM 2180 N N . VAL B 1 124 ? -3.992 27.031 18.219 1 85.44 124 VAL B N 1
ATOM 2181 C CA . VAL B 1 124 ? -5.172 26.203 18.047 1 85.44 124 VAL B CA 1
ATOM 2182 C C . VAL B 1 124 ? -6.039 26.75 16.922 1 85.44 124 VAL B C 1
ATOM 2184 O O . VAL B 1 124 ? -6.562 26 16.109 1 85.44 124 VAL B O 1
ATOM 2187 N N . GLU B 1 125 ? -6.188 28.062 16.875 1 88.62 125 GLU B N 1
ATOM 2188 C CA . GLU B 1 125 ? -7.035 28.656 15.844 1 88.62 125 GLU B CA 1
ATOM 2189 C C . GLU B 1 125 ? -6.434 28.453 14.453 1 88.62 125 GLU B C 1
ATOM 2191 O O . GLU B 1 125 ? -7.152 28.156 13.5 1 88.62 125 GLU B O 1
ATOM 2196 N N . GLU B 1 126 ? -5.215 28.609 14.375 1 89.31 126 GLU B N 1
ATOM 2197 C CA . GLU B 1 126 ? -4.531 28.359 13.109 1 89.31 126 GLU B CA 1
ATOM 2198 C C . GLU B 1 126 ? -4.621 26.891 12.711 1 89.31 126 GLU B C 1
ATOM 2200 O O . GLU B 1 126 ? -4.828 26.562 11.539 1 89.31 126 GLU B O 1
ATOM 2205 N N . TYR B 1 127 ? -4.469 26.078 13.656 1 87.81 127 TYR B N 1
ATOM 2206 C CA . TYR B 1 127 ? -4.609 24.641 13.43 1 87.81 127 TYR B CA 1
ATOM 2207 C C . TYR B 1 127 ? -5.98 24.312 12.852 1 87.81 127 TYR B C 1
ATOM 2209 O O . TYR B 1 127 ? -6.082 23.594 11.859 1 87.81 127 TYR B O 1
ATOM 2217 N N . ARG B 1 128 ? -6.926 24.828 13.484 1 84.69 128 ARG B N 1
ATOM 2218 C CA . ARG B 1 128 ? -8.289 24.609 13.023 1 84.69 128 ARG B CA 1
ATOM 2219 C C . ARG B 1 128 ? -8.469 25.062 11.578 1 84.69 128 ARG B C 1
ATOM 2221 O O . ARG B 1 128 ? -9.055 24.359 10.758 1 84.69 128 ARG B O 1
ATOM 2228 N N . GLN B 1 129 ? -7.98 26.234 11.289 1 89 129 GLN B N 1
ATOM 2229 C CA . GLN B 1 129 ? -8.102 26.781 9.945 1 89 129 GLN B CA 1
ATOM 2230 C C . GLN B 1 129 ? -7.332 25.938 8.938 1 89 129 GLN B C 1
ATOM 2232 O O . GLN B 1 129 ? -7.789 25.719 7.812 1 89 129 GLN B O 1
ATOM 2237 N N . ASN B 1 130 ? -6.188 25.516 9.359 1 88.44 130 ASN B N 1
ATOM 2238 C CA . ASN B 1 130 ? -5.398 24.641 8.484 1 88.44 130 ASN B CA 1
ATOM 2239 C C . ASN B 1 130 ? -6.152 23.359 8.133 1 88.44 130 ASN B C 1
ATOM 2241 O O . ASN B 1 130 ? -6.227 22.984 6.961 1 88.44 130 ASN B O 1
ATOM 2245 N N . LEU B 1 131 ? -6.738 22.734 9.094 1 85.62 131 LEU B N 1
ATOM 2246 C CA . LEU B 1 131 ? -7.465 21.5 8.867 1 85.62 131 LEU B CA 1
ATOM 2247 C C . LEU B 1 131 ? -8.664 21.719 7.957 1 85.62 131 LEU B C 1
ATOM 2249 O O . LEU B 1 131 ? -8.938 20.906 7.07 1 85.62 131 LEU B O 1
ATOM 2253 N N . LYS B 1 132 ? -9.312 22.766 8.18 1 84.38 132 LYS B N 1
ATOM 2254 C CA . LYS B 1 132 ? -10.461 23.094 7.332 1 84.38 132 LYS B CA 1
ATOM 2255 C C . LYS B 1 132 ? -10.039 23.25 5.875 1 84.38 132 LYS B C 1
ATOM 2257 O O . LYS B 1 132 ? -10.711 22.766 4.969 1 84.38 132 LYS B O 1
ATOM 2262 N N . THR B 1 133 ? -9.008 23.922 5.688 1 87.19 133 THR B N 1
ATOM 2263 C CA . THR B 1 133 ? -8.516 24.141 4.336 1 87.19 133 THR B CA 1
ATOM 2264 C C . THR B 1 133 ? -8.102 22.828 3.678 1 87.19 133 THR B C 1
ATOM 2266 O O . THR B 1 133 ? -8.383 22.609 2.5 1 87.19 133 THR B O 1
ATOM 2269 N N . ILE B 1 134 ? -7.484 22.047 4.402 1 86.38 134 ILE B N 1
ATOM 2270 C CA . ILE B 1 134 ? -7.047 20.766 3.895 1 86.38 134 ILE B CA 1
ATOM 2271 C C . ILE B 1 134 ? -8.258 19.922 3.492 1 86.38 134 ILE B C 1
ATOM 2273 O O . ILE B 1 134 ? -8.297 19.359 2.395 1 86.38 134 ILE B O 1
ATOM 2277 N N . VAL B 1 135 ? -9.188 19.875 4.355 1 83.56 135 VAL B N 1
ATOM 2278 C CA . VAL B 1 135 ? -10.383 19.094 4.105 1 83.56 135 VAL B CA 1
ATOM 2279 C C . VAL B 1 135 ? -11.117 19.641 2.877 1 83.56 135 VAL B C 1
ATOM 2281 O O . VAL B 1 135 ? -11.57 18.859 2.025 1 83.56 135 VAL B O 1
ATOM 2284 N N . ASN B 1 136 ? -11.219 20.859 2.812 1 82.75 136 ASN B N 1
ATOM 2285 C CA . ASN B 1 136 ? -11.875 21.469 1.663 1 82.75 136 ASN B CA 1
ATOM 2286 C C . ASN B 1 136 ? -11.148 21.156 0.362 1 82.75 136 ASN B C 1
ATOM 2288 O O . ASN B 1 136 ? -11.781 20.906 -0.664 1 82.75 136 ASN B O 1
ATOM 2292 N N . HIS B 1 137 ? -9.898 21.234 0.413 1 84.06 137 HIS B N 1
ATOM 2293 C CA . HIS B 1 137 ? -9.094 20.891 -0.755 1 84.06 137 HIS B CA 1
ATOM 2294 C C . HIS B 1 137 ? -9.391 19.469 -1.221 1 84.06 137 HIS B C 1
ATOM 2296 O O . HIS B 1 137 ? -9.531 19.219 -2.42 1 84.06 137 HIS B O 1
ATOM 2302 N N . LEU B 1 138 ? -9.438 18.547 -0.32 1 81.69 138 LEU B N 1
ATOM 2303 C CA . LEU B 1 138 ? -9.703 17.156 -0.656 1 81.69 138 LEU B CA 1
ATOM 2304 C C . LEU B 1 138 ? -11.109 16.984 -1.212 1 81.69 138 LEU B C 1
ATOM 2306 O O . LEU B 1 138 ? -11.32 16.203 -2.152 1 81.69 138 LEU B O 1
ATOM 2310 N N . LYS B 1 139 ? -12.047 17.641 -0.635 1 78.81 139 LYS B N 1
ATOM 2311 C CA . LYS B 1 139 ? -13.43 17.547 -1.085 1 78.81 139 LYS B CA 1
ATOM 2312 C C . LYS B 1 139 ? -13.578 18.031 -2.525 1 78.81 139 LYS B C 1
ATOM 2314 O O . LYS B 1 139 ? -14.328 17.453 -3.309 1 78.81 139 LYS B O 1
ATOM 2319 N N . VAL B 1 140 ? -12.875 18.969 -2.84 1 76.88 140 VAL B N 1
ATOM 2320 C CA . VAL B 1 140 ? -12.977 19.562 -4.168 1 76.88 140 VAL B CA 1
ATOM 2321 C C . VAL B 1 140 ? -12.289 18.656 -5.191 1 76.88 140 VAL B C 1
ATOM 2323 O O . VAL B 1 140 ? -12.758 18.516 -6.32 1 76.88 140 VAL B O 1
ATOM 2326 N N . ASN B 1 141 ? -11.297 18.094 -4.758 1 74.31 141 ASN B N 1
ATOM 2327 C CA . ASN B 1 141 ? -10.484 17.344 -5.715 1 74.31 141 ASN B CA 1
ATOM 2328 C C . ASN B 1 141 ? -10.875 15.875 -5.758 1 74.31 141 ASN B C 1
ATOM 2330 O O . ASN B 1 141 ? -10.594 15.18 -6.738 1 74.31 141 ASN B O 1
ATOM 2334 N N . LEU B 1 142 ? -11.43 15.438 -4.566 1 70.38 142 LEU B N 1
ATOM 2335 C CA . LEU B 1 142 ? -11.797 14.031 -4.531 1 70.38 142 LEU B CA 1
ATOM 2336 C C . LEU B 1 142 ? -13.297 13.852 -4.754 1 70.38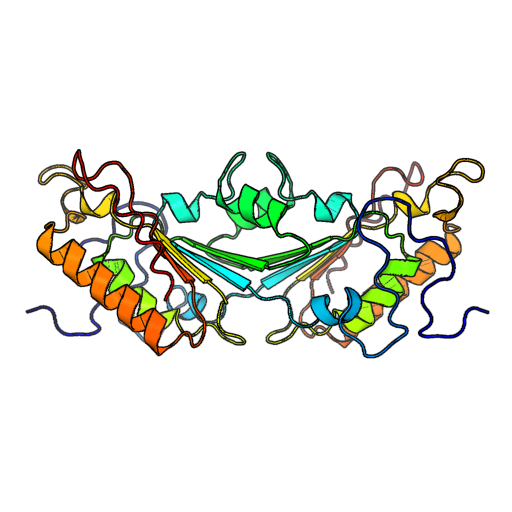 142 LEU B C 1
ATOM 2338 O O . LEU B 1 142 ? -14.102 14.641 -4.25 1 70.38 142 LEU B O 1
ATOM 2342 N N . LYS B 1 143 ? -13.875 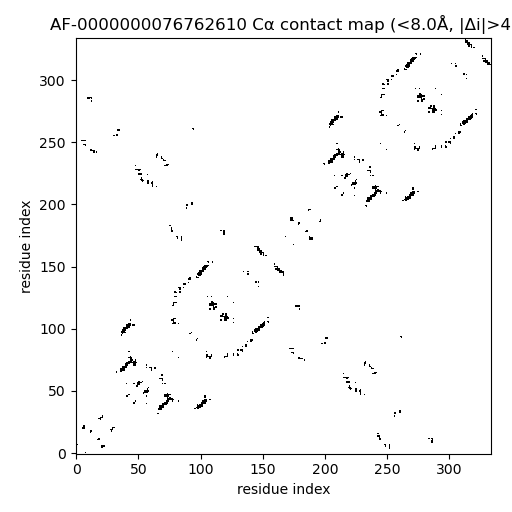13.367 -5.785 1 58.59 143 LYS B N 1
ATOM 2343 C CA . LYS B 1 143 ? -15.297 13.234 -6.102 1 58.59 143 LYS B CA 1
ATOM 2344 C C . LYS B 1 143 ? -16.047 12.516 -4.984 1 58.59 143 LYS B C 1
ATOM 2346 O O . LYS B 1 143 ? -17.203 12.812 -4.711 1 58.59 143 LYS B O 1
ATOM 2351 N N . ARG B 1 144 ? -15.75 11.258 -4.539 1 52.09 144 ARG B N 1
ATOM 2352 C CA . ARG B 1 144 ? -16.531 10.43 -3.627 1 52.09 144 ARG B CA 1
ATOM 2353 C C . ARG B 1 144 ? -15.797 10.242 -2.303 1 52.09 144 ARG B C 1
ATOM 2355 O O . ARG B 1 144 ? -14.656 9.758 -2.277 1 52.09 144 ARG B O 1
ATOM 2362 N N . LYS B 1 145 ? -15.492 11.188 -1.256 1 54.06 145 LYS B N 1
ATOM 2363 C CA . LYS B 1 145 ? -14.258 10.969 -0.5 1 54.06 145 LYS B CA 1
ATOM 2364 C C . LYS B 1 145 ? -14.531 10.992 1.003 1 54.06 145 LYS B C 1
ATOM 2366 O O . LYS B 1 145 ? -15.203 11.898 1.502 1 54.06 145 LYS B O 1
ATOM 2371 N N . ILE B 1 146 ? -14.672 9.727 1.653 1 53.06 146 ILE B N 1
ATOM 2372 C CA . ILE B 1 146 ? -14.656 9.766 3.111 1 53.06 146 ILE B CA 1
ATOM 2373 C C . ILE B 1 146 ? -13.305 10.289 3.596 1 53.06 146 ILE B C 1
ATOM 2375 O O . ILE B 1 146 ? -12.258 9.75 3.238 1 53.06 146 ILE B O 1
ATOM 2379 N N . VAL B 1 147 ? -13.25 11.508 3.963 1 54.41 147 VAL B N 1
ATOM 2380 C CA . VAL B 1 147 ? -12.07 12.023 4.637 1 54.41 147 VAL B CA 1
ATOM 2381 C C . VAL B 1 147 ? -12.133 11.703 6.125 1 54.41 147 VAL B C 1
ATOM 2383 O O . VAL B 1 147 ? -13.109 12.047 6.801 1 54.41 147 VAL B O 1
ATOM 2386 N N . MET B 1 148 ? -11.445 10.602 6.637 1 53.22 148 MET B N 1
ATOM 2387 C CA . MET B 1 148 ? -11.375 10.289 8.062 1 53.22 148 MET B CA 1
ATOM 2388 C C . MET B 1 148 ? -10.297 11.117 8.75 1 53.22 148 MET B C 1
ATOM 2390 O O . MET B 1 148 ? -9.156 11.164 8.281 1 53.22 148 MET B O 1
ATOM 2394 N N . TYR B 1 149 ? -10.703 11.969 9.602 1 55.34 149 TYR B N 1
ATOM 2395 C CA . TYR B 1 149 ? -9.828 12.805 10.422 1 55.34 149 TYR B CA 1
ATOM 2396 C C . TYR B 1 149 ? -9.352 12.047 11.656 1 55.34 149 TYR B C 1
ATOM 2398 O O . TYR B 1 149 ? -10.148 11.453 12.375 1 55.34 149 TYR B O 1
ATOM 2406 N N . LEU B 1 150 ? -8.055 11.57 11.758 1 53.25 150 LEU B N 1
ATOM 2407 C CA . LEU B 1 150 ? -7.551 11.078 13.031 1 53.25 150 LEU B CA 1
ATOM 2408 C C . LEU B 1 150 ? -6.73 12.141 13.742 1 53.25 150 LEU B C 1
ATOM 2410 O O . LEU B 1 150 ? -5.797 12.703 13.164 1 53.25 150 LEU B O 1
ATOM 2414 N N . THR B 1 151 ? -7.277 13.109 14.328 1 50.69 151 THR B N 1
ATOM 2415 C CA . THR B 1 151 ? -6.473 14.078 15.07 1 50.69 151 THR B CA 1
ATOM 2416 C C . THR B 1 151 ? -5.961 13.469 16.375 1 50.69 151 THR B C 1
ATOM 2418 O O . THR B 1 151 ? -6.594 12.57 16.922 1 50.69 151 THR B O 1
ATOM 2421 N N . SER B 1 152 ? -4.641 13.531 16.531 1 49.44 152 SER B N 1
ATOM 2422 C CA . SER B 1 152 ? -3.975 13.039 17.734 1 49.44 152 SER B CA 1
ATOM 2423 C C . SER B 1 152 ? -4.73 13.453 18.984 1 49.44 152 SER B C 1
ATOM 2425 O O . SER B 1 152 ? -5.336 14.523 19.031 1 49.44 152 SER B O 1
ATOM 2427 N N . LEU B 1 153 ? -5.012 12.492 19.797 1 44.47 153 LEU B N 1
ATOM 2428 C CA . LEU B 1 153 ? -5.625 12.562 21.125 1 44.47 153 LEU B CA 1
ATOM 2429 C C . LEU B 1 153 ? -4.973 13.648 21.969 1 44.47 153 LEU B C 1
ATOM 2431 O O . LEU B 1 153 ? -5.527 14.062 22.984 1 44.47 153 LEU B O 1
ATOM 2435 N N . ASN B 1 154 ? -3.721 13.773 21.828 1 44.53 154 ASN B N 1
ATOM 2436 C CA . ASN B 1 154 ? -3.145 14.57 22.906 1 44.53 154 ASN B CA 1
ATOM 2437 C C . ASN B 1 154 ? -3.631 16.016 22.859 1 44.53 154 ASN B C 1
ATOM 2439 O O . ASN B 1 154 ? -3.139 16.859 23.609 1 44.53 154 ASN B O 1
ATOM 2443 N N . CYS B 1 155 ? -4.055 16.516 21.797 1 40.47 155 CYS B N 1
ATOM 2444 C CA . CYS B 1 155 ? -4.461 17.906 22.016 1 40.47 155 CYS B CA 1
ATOM 2445 C C . CYS B 1 155 ? -5.422 18.016 23.188 1 40.47 155 CYS B C 1
ATOM 2447 O O . CYS B 1 155 ? -5.922 17 23.688 1 40.47 155 CYS B O 1
ATOM 2449 N N . THR B 1 156 ? -6.461 19.094 23.312 1 37.91 156 THR B N 1
ATOM 2450 C CA . THR B 1 156 ? -7.23 19.422 24.5 1 37.91 156 THR B CA 1
ATOM 2451 C C . THR B 1 156 ? -8.039 18.203 24.969 1 37.91 156 THR B C 1
ATOM 2453 O O . THR B 1 156 ? -8.375 17.328 24.156 1 37.91 156 THR B O 1
ATOM 2456 N N . LYS B 1 157 ? -8.32 17.906 26.344 1 41.41 157 LYS B N 1
ATOM 2457 C CA . LYS B 1 157 ? -9.305 17.125 27.094 1 41.41 157 LYS B CA 1
ATOM 2458 C C . LYS B 1 157 ? -10.469 16.703 26.203 1 41.41 157 LYS B C 1
ATOM 2460 O O . LYS B 1 157 ? -10.969 15.586 26.312 1 41.41 157 LYS B O 1
ATOM 2465 N N . GLY B 1 158 ? -11.453 17.5 25.781 1 37.88 158 GLY B N 1
ATOM 2466 C CA . GLY B 1 158 ? -12.836 17.312 25.359 1 37.88 158 GLY B CA 1
ATOM 2467 C C . GLY B 1 158 ? -12.969 16.75 23.953 1 37.88 158 GLY B C 1
ATOM 2468 O O . GLY B 1 158 ? -13.719 15.789 23.734 1 37.88 158 GLY B O 1
ATOM 2469 N N . GLU B 1 159 ? -12.82 17.531 22.812 1 36.59 159 GLU B N 1
ATOM 2470 C CA . GLU B 1 159 ? -13.484 17.297 21.531 1 36.59 159 GLU B CA 1
ATOM 2471 C C . GLU B 1 159 ? -12.609 16.469 20.594 1 36.59 159 GLU B C 1
ATOM 2473 O O . GLU B 1 159 ? -11.602 16.969 20.094 1 36.59 159 GLU B O 1
ATOM 2478 N N . SER B 1 160 ? -12.156 15.391 20.953 1 40.5 160 SER B N 1
ATOM 2479 C CA . SER B 1 160 ? -11.758 14.477 19.875 1 40.5 160 SER B CA 1
ATOM 2480 C C . SER B 1 160 ? -12.633 14.664 18.641 1 40.5 160 SER B C 1
ATOM 2482 O O . SER B 1 160 ? -13.852 14.492 18.703 1 40.5 160 SER B O 1
ATOM 2484 N N . LEU B 1 161 ? -12.609 15.664 17.906 1 35.12 161 LEU B N 1
ATOM 2485 C CA . LEU B 1 161 ? -13.469 15.797 16.734 1 35.12 161 LEU B CA 1
ATOM 2486 C C . LEU B 1 161 ? -13.219 14.664 15.75 1 35.12 161 LEU B C 1
ATOM 2488 O O . LEU B 1 161 ? -12.094 14.5 15.258 1 35.12 161 LEU B O 1
ATOM 2492 N N . TYR B 1 162 ? -13.555 13.469 16.031 1 38.97 162 TYR B N 1
ATOM 2493 C CA . TYR B 1 162 ? -13.836 12.492 14.984 1 38.97 162 TYR B CA 1
ATOM 2494 C C . TYR B 1 162 ? -14.703 13.102 13.891 1 38.97 162 TYR B C 1
ATOM 2496 O O . TYR B 1 162 ? -15.828 13.531 14.148 1 38.97 162 TYR B O 1
ATOM 2504 N N . LEU B 1 163 ? -14.312 14.055 13.18 1 35.53 163 LEU B N 1
ATOM 2505 C CA . LEU B 1 163 ? -15.219 14.398 12.094 1 35.53 163 LEU B CA 1
ATOM 2506 C C . LEU B 1 163 ? -15.203 13.32 11.016 1 35.53 163 LEU B C 1
ATOM 2508 O O . LEU B 1 163 ? -14.18 13.102 10.367 1 35.53 163 LEU B O 1
ATOM 2512 N N . LEU B 1 164 ? -15.555 12.125 11.281 1 38.25 164 LEU B N 1
ATOM 2513 C CA . LEU B 1 164 ? -16 11.297 10.172 1 38.25 164 LEU B CA 1
ATOM 2514 C C . LEU B 1 164 ? -16.953 12.07 9.266 1 38.25 164 LEU B C 1
ATOM 2516 O O . LEU B 1 164 ? -18.078 12.406 9.664 1 38.25 164 LEU B O 1
ATOM 2520 N N . SER B 1 165 ? -16.672 13.18 8.836 1 34.59 165 SER B N 1
ATOM 2521 C CA . SER B 1 165 ? -17.75 13.766 8.031 1 34.59 165 SER B CA 1
ATOM 2522 C C . SER B 1 165 ? -18.141 12.836 6.883 1 34.59 165 SER B C 1
ATOM 2524 O O . SER B 1 165 ? -17.281 12.289 6.195 1 34.59 165 SER B O 1
ATOM 2526 N N . GLU B 1 166 ? -19.094 11.914 7.16 1 35.69 166 GLU B N 1
ATOM 2527 C CA . GLU B 1 166 ? -19.984 11.438 6.094 1 35.69 166 GLU B CA 1
ATOM 2528 C C . GLU B 1 166 ? -20.109 12.477 4.984 1 35.69 166 GLU B C 1
ATOM 2530 O O . GLU B 1 166 ? -20.594 13.594 5.227 1 35.69 166 GLU B O 1
ATOM 2535 N N . LEU B 1 167 ? -19.031 12.898 4.328 1 28.98 167 LEU B N 1
ATOM 2536 C CA . LEU B 1 167 ? -19.594 13.602 3.178 1 28.98 167 LEU B CA 1
ATOM 2537 C C . LEU B 1 167 ? -20.406 12.656 2.307 1 28.98 167 LEU B C 1
ATOM 2539 O O . LEU B 1 167 ? -20.062 11.484 2.154 1 28.98 167 LEU B O 1
#

Foldseek 3Di:
DPDPQFDPPPQPDPDDPGDPTPDDPDDDQPVCVVDAAEEEEAEEVLQVCQCPVVRPQVVVCVVCVSHYHYHTHYHYLAALVVVLVCLVVPPPPPDARHQEYEYEHDPLCCDDCDDVSNVSHNPPVRNVVSVVSSVVVCCVRHPNYQYFYQYDPPDDPDCSPRCSPPD/DDDPQFDPPPQPDDDDDGDPGPDDPDDDQPCCVVDAAEEEEAEEVLQVCQCPVVRPQVVVCVVCVRHYHYHTHYHYLAALVVVLVCLVVPPPPPDARHLEYEYEHDPLQCDDCDDVSNVSHDPPVRNVVSVVSSVVVCPVRHPNYQYFYQYDPPDDPDCSPRCSPPD

Nearest PDB structures (foldseek):
  4jj6-assembly1_B  TM=7.421E-01  e=4.265E-06  Geobacillus stearothermophilus
  5bn1-assembly1_A  TM=7.381E-01  e=2.871E-06  Geobacillus stearothermophilus
  4jj4-assembly1_A  TM=7.193E-01  e=7.232E-06  Geobacillus stearothermophilus
  3bzw-assembly1_A  TM=6.695E-01  e=1.090E-03  Bacteroides thetaiotaomicron VPI-5482
  3dc7-assembly1_C  TM=6.071E-01  e=1.020E-03  Lactiplantibacillus plantarum

Sequence (334 aa):
MAVPGSCPSTVAPSAGHPPICLADASGGAGSQDMLRPHLVLFGDSITEQSFRPGGWGAALADTYSRKADIVVRGYGGYNSRWALFLIQRIFPLVGLPPVATTIFFGANDAALPGRTSQRQHVPVEEYRQNLKTIVNHLKVNLKRKIVMYLTSLNCTKGESLYLLSELMAVPGSCPSTVAPSAGHPPICLADASGGAGSQDMLRPHLVLFGDSITEQSFRPGGWGAALADTYSRKADIVVRGYGGYNSRWALFLIQRIFPLVGLPPVATTIFFGANDAALPGRTSQRQHVPVEEYRQNLKTIVNHLKVNLKRKIVMYLTSLNCTKGESLYLLSEL

pLDDT: mean 70.05, std 22.16, range [24.5, 97.19]

InterPro domains:
  IPR001087 GDSL lipase/esterase [PF00657] (39-146)
  IPR036514 SGNH hydrolase superfamily [G3DSA:3.40.50.1110] (36-161)
  IPR045136 Isoamyl acetate-hydrolyzing esterase Iah1-like [PTHR14209] (33-148)

Secondary structure (DSSP, 8-state):
-PPTTS--SS---SSSS------SSSSSTTGGGTT--EEEEEESHHHHTTTSTT-HHHHHHHHTTTT-EEEEEE-TT--HHHHHHHHHHH-SPSSSPPSEEEEE--TTTTPPTTSGGGGG---HHHHHHHHHHHHHHHHHH-SS-EEEE---TTS-SS-----EE--/-PPTTS--SS---SSSS------SS-SSSTTTTTT--EEEEEESHHHHTTTSTT-HHHHHHHHTTTT-EEEEEE-TT--HHHHHHHHHHHSSPSSSPPSEEEEE--TTTTPPTTSGGGGG---HHHHHHHHHHHHHHHHHH-SS-EEEE---TTS-SS-----EE--

Organism: Aegilops tauschii subsp. strangulata (NCBI:txid200361)